Protein AF-A0AAU9X6D0-F1 (afdb_monomer_lite)

Secondary structure (DSSP, 8-state):
------------------S------------EEEEEEEEEEE-S-EEEEEEESSHHHHHHHHHT-TT--EEEEEPPSTTPPEEEEEESS-TTT-GGGEEEEEEEEEEEEEE-----TTS--SS---TT---TTEESTTS-EEPTTSBTTB-BSSHHHHHHTSS--S-EEEEE-TTSSS--EEEEEE-SGGGS-EE---------PPPPP-

Structure (mmCIF, N/CA/C/O backbone):
data_AF-A0AAU9X6D0-F1
#
_entry.id   AF-A0AAU9X6D0-F1
#
loop_
_atom_site.group_PDB
_atom_site.id
_atom_site.type_symbol
_atom_site.label_atom_id
_atom_site.label_alt_id
_atom_site.label_comp_id
_atom_site.label_asym_id
_atom_site.label_entity_id
_atom_site.label_seq_id
_atom_site.pdbx_PDB_ins_code
_atom_site.Cartn_x
_atom_site.Cartn_y
_atom_site.Cartn_z
_atom_site.occupancy
_atom_site.B_iso_or_equiv
_atom_site.auth_seq_id
_atom_site.auth_comp_id
_atom_site.auth_asym_id
_atom_site.auth_atom_id
_atom_site.pdbx_PDB_model_num
ATOM 1 N N . MET A 1 1 ? 14.450 83.871 -0.008 1.00 36.69 1 MET A N 1
ATOM 2 C CA . MET A 1 1 ? 13.326 83.319 -0.795 1.00 36.69 1 MET A CA 1
ATOM 3 C C . MET A 1 1 ? 13.155 81.874 -0.330 1.00 36.69 1 MET A C 1
ATOM 5 O O . MET A 1 1 ? 14.073 81.101 -0.545 1.00 36.69 1 MET A O 1
ATOM 9 N N . ALA A 1 2 ? 12.259 81.560 0.615 1.00 30.62 2 ALA A N 1
ATOM 10 C CA . ALA A 1 2 ? 10.864 81.147 0.358 1.00 30.62 2 ALA A CA 1
ATOM 11 C C . ALA A 1 2 ? 10.810 80.019 -0.703 1.00 30.62 2 ALA A C 1
ATOM 13 O O . ALA A 1 2 ? 11.351 80.216 -1.778 1.00 30.62 2 ALA A O 1
ATOM 14 N N . VAL A 1 3 ? 10.19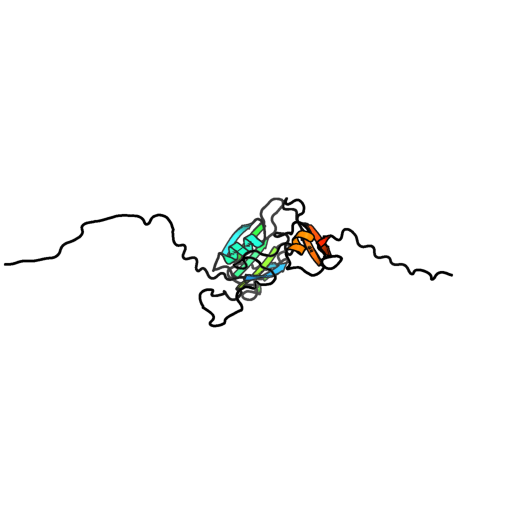5 78.844 -0.538 1.00 34.53 3 VAL A N 1
ATOM 15 C CA . VAL A 1 3 ? 9.079 78.404 0.312 1.00 34.53 3 VAL A CA 1
ATOM 16 C C . VAL A 1 3 ? 8.879 76.881 0.048 1.00 34.53 3 VAL A C 1
ATOM 18 O O . VAL A 1 3 ? 9.246 76.430 -1.029 1.00 34.53 3 VAL A O 1
ATOM 21 N N . LEU A 1 4 ? 8.385 76.134 1.059 1.00 32.84 4 LEU A N 1
ATOM 22 C CA . LEU A 1 4 ? 7.407 75.001 1.094 1.00 32.84 4 LEU A CA 1
ATOM 23 C C . LEU A 1 4 ? 7.204 74.129 -0.181 1.00 32.84 4 LEU A C 1
ATOM 25 O O . LEU A 1 4 ? 7.257 74.636 -1.283 1.00 32.84 4 LEU A O 1
ATOM 29 N N . TRP A 1 5 ? 6.789 72.859 -0.212 1.00 28.06 5 TRP A N 1
ATOM 30 C CA . TRP A 1 5 ? 6.420 71.761 0.690 1.00 28.06 5 TRP A CA 1
ATOM 3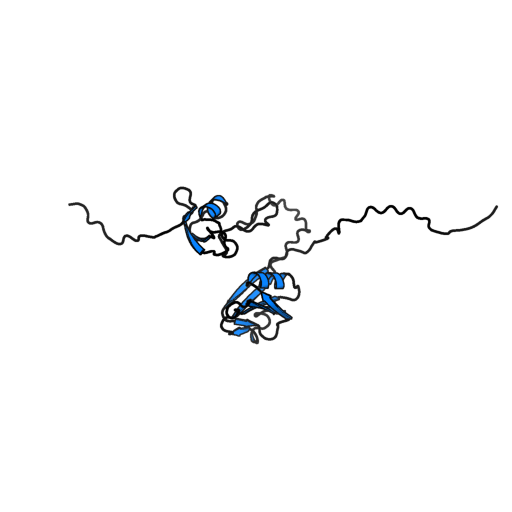1 C C . TRP A 1 5 ? 6.173 70.532 -0.225 1.00 28.06 5 TRP A C 1
ATOM 33 O O . TRP A 1 5 ? 6.009 70.661 -1.435 1.00 28.06 5 TRP A O 1
ATOM 43 N N . ARG A 1 6 ? 6.131 69.340 0.378 1.00 42.56 6 ARG A N 1
ATOM 44 C CA . ARG A 1 6 ? 5.712 68.041 -0.188 1.00 42.56 6 ARG A CA 1
ATOM 45 C C . ARG A 1 6 ? 4.473 68.093 -1.106 1.00 42.56 6 ARG A C 1
ATOM 47 O O . ARG A 1 6 ? 3.488 68.675 -0.683 1.00 42.56 6 ARG A O 1
ATOM 54 N N . THR A 1 7 ? 4.471 67.298 -2.188 1.00 32.19 7 THR A N 1
ATOM 55 C CA . THR A 1 7 ? 3.375 66.388 -2.640 1.00 32.19 7 THR A CA 1
ATOM 56 C C . THR A 1 7 ? 3.838 65.611 -3.888 1.00 32.19 7 THR A C 1
ATOM 58 O O . THR A 1 7 ? 4.247 66.218 -4.863 1.00 32.19 7 THR A O 1
ATOM 61 N N . GLN A 1 8 ? 4.003 64.287 -3.790 1.00 32.00 8 GLN A N 1
ATOM 62 C CA . GLN A 1 8 ? 3.147 63.246 -4.400 1.00 32.00 8 GLN A CA 1
ATOM 63 C C . GLN A 1 8 ? 3.525 62.803 -5.832 1.00 32.00 8 GLN A C 1
ATOM 65 O O . GLN A 1 8 ? 3.565 63.594 -6.759 1.00 32.00 8 GLN A O 1
ATOM 70 N N . PHE A 1 9 ? 3.742 61.486 -5.950 1.00 40.56 9 PHE A N 1
ATOM 71 C CA . PHE A 1 9 ? 3.324 60.588 -7.035 1.00 40.56 9 PHE A CA 1
ATOM 72 C C . PHE A 1 9 ? 3.397 61.084 -8.492 1.00 40.56 9 PHE A C 1
ATOM 74 O O . PHE A 1 9 ? 2.502 61.770 -8.967 1.00 40.56 9 PHE A O 1
ATOM 81 N N . ALA A 1 10 ? 4.357 60.546 -9.250 1.00 30.98 10 ALA A N 1
ATOM 82 C CA . ALA A 1 10 ? 4.209 60.340 -10.692 1.00 30.98 10 ALA A CA 1
ATOM 83 C C . ALA A 1 10 ? 4.992 59.090 -11.141 1.00 30.98 10 ALA A C 1
ATOM 85 O O . ALA A 1 10 ? 6.164 59.136 -11.492 1.00 30.98 10 ALA A O 1
ATOM 86 N N . THR A 1 11 ? 4.317 57.944 -11.029 1.00 44.84 11 THR A N 1
ATOM 87 C CA . THR A 1 11 ? 4.156 56.957 -12.111 1.00 44.84 11 THR A CA 1
ATOM 88 C C . THR A 1 11 ? 5.314 56.788 -13.106 1.00 44.84 11 THR A C 1
ATOM 90 O O . THR A 1 11 ? 5.345 57.455 -14.136 1.00 44.84 11 THR A O 1
ATOM 93 N N . VAL A 1 12 ? 6.144 55.762 -12.905 1.00 35.19 12 VAL A N 1
ATOM 94 C CA . VAL A 1 12 ? 6.594 54.926 -14.029 1.00 35.19 12 VAL A CA 1
ATOM 95 C C . VAL A 1 12 ? 6.319 53.476 -13.659 1.00 35.19 12 VAL A C 1
ATOM 97 O O . VAL A 1 12 ? 7.116 52.771 -13.049 1.00 35.19 12 VAL A O 1
ATOM 100 N N . THR A 1 13 ? 5.105 53.062 -13.994 1.00 44.91 13 THR A N 1
ATOM 101 C CA . THR A 1 13 ? 4.732 51.671 -14.194 1.00 44.91 13 THR A CA 1
ATOM 102 C C . THR A 1 13 ? 5.565 51.097 -15.336 1.00 44.91 13 THR A C 1
ATOM 104 O O . THR A 1 13 ? 5.424 51.546 -16.472 1.00 44.91 13 THR A O 1
ATOM 107 N N . LEU A 1 14 ? 6.346 50.051 -15.077 1.00 37.50 14 LEU A N 1
ATOM 108 C CA . LEU A 1 14 ? 6.560 49.029 -16.095 1.00 37.50 14 LEU A CA 1
ATOM 109 C C . LEU A 1 14 ? 6.453 47.649 -15.452 1.00 37.50 14 LEU A C 1
ATOM 111 O O . LEU A 1 14 ? 7.382 47.114 -14.855 1.00 37.50 14 LEU A O 1
ATOM 115 N N . ASN A 1 15 ? 5.236 47.124 -15.549 1.00 45.03 15 ASN A N 1
ATOM 116 C CA . ASN A 1 15 ? 4.884 45.747 -15.270 1.00 45.03 15 ASN A CA 1
ATOM 117 C C . ASN A 1 15 ? 5.709 44.800 -16.150 1.00 45.03 15 ASN A C 1
ATOM 119 O O . ASN A 1 15 ? 5.474 44.742 -17.352 1.00 45.03 15 ASN A O 1
ATOM 123 N N . ILE A 1 16 ? 6.577 43.994 -15.538 1.00 46.97 16 ILE A N 1
ATOM 124 C CA . ILE A 1 16 ? 6.868 42.626 -15.994 1.00 46.97 16 ILE A CA 1
ATOM 125 C C . ILE A 1 16 ? 6.916 41.743 -14.739 1.00 46.97 16 ILE A C 1
ATOM 127 O O . ILE A 1 16 ? 7.968 41.295 -14.299 1.00 46.97 16 ILE A O 1
ATOM 131 N N . LEU A 1 17 ? 5.762 41.567 -14.091 1.00 43.41 17 LEU A N 1
ATOM 132 C CA . LEU A 1 17 ? 5.610 40.654 -12.953 1.00 43.41 17 LEU A CA 1
ATOM 133 C C . LEU A 1 17 ? 4.282 39.889 -13.041 1.00 43.41 17 LEU A C 1
ATOM 135 O O . LEU A 1 17 ? 3.514 39.805 -12.090 1.00 43.41 17 LEU A O 1
ATOM 139 N N . LEU A 1 18 ? 3.994 39.343 -14.222 1.00 47.50 18 LEU A N 1
ATOM 140 C CA . LEU A 1 18 ? 2.895 38.406 -14.431 1.00 47.50 18 LEU A CA 1
ATOM 141 C C . LEU A 1 18 ? 3.487 37.112 -14.979 1.00 47.50 18 LEU A C 1
ATOM 143 O O . LEU A 1 18 ? 3.912 37.081 -16.130 1.00 47.50 18 LEU A O 1
ATOM 147 N N . GLY A 1 19 ? 3.524 36.051 -14.166 1.00 42.91 19 GLY A N 1
ATOM 148 C CA . GLY A 1 19 ? 3.706 34.719 -14.744 1.00 42.91 19 GLY A CA 1
ATOM 149 C C . GLY A 1 19 ? 4.176 33.570 -13.866 1.00 42.91 19 GLY A C 1
ATOM 150 O O . GLY A 1 19 ? 4.085 32.443 -14.331 1.00 42.91 19 GLY A O 1
ATOM 151 N N . ILE A 1 20 ? 4.647 33.777 -12.634 1.00 45.62 20 ILE A N 1
ATOM 152 C CA . ILE A 1 20 ? 4.900 32.642 -11.735 1.00 45.62 20 ILE A CA 1
ATOM 153 C C . ILE A 1 20 ? 4.367 33.013 -10.354 1.00 45.62 20 ILE A C 1
ATOM 155 O O . ILE A 1 20 ? 5.019 33.789 -9.653 1.00 45.62 20 ILE A O 1
ATOM 159 N N . PRO A 1 21 ? 3.199 32.496 -9.921 1.00 36.69 21 PRO A N 1
ATOM 160 C CA . PRO A 1 21 ? 2.977 32.385 -8.494 1.00 36.69 21 PRO A CA 1
ATOM 161 C C . PRO A 1 21 ? 4.117 31.507 -7.982 1.00 36.69 21 PRO A C 1
ATOM 163 O O . PRO A 1 21 ? 4.180 30.318 -8.289 1.00 36.69 21 PRO A O 1
ATOM 166 N N . PHE A 1 22 ? 5.069 32.114 -7.273 1.00 37.75 22 PHE A N 1
ATOM 167 C CA . PHE A 1 22 ? 6.018 31.375 -6.460 1.00 37.75 22 PHE A CA 1
ATOM 168 C C . PHE A 1 22 ? 5.157 30.603 -5.463 1.00 37.75 22 PHE A C 1
ATOM 170 O O . PHE A 1 22 ? 4.675 31.146 -4.470 1.00 37.75 22 PHE A O 1
ATOM 177 N N . VAL A 1 23 ? 4.856 29.352 -5.801 1.00 37.19 23 VAL A N 1
ATOM 178 C CA . VAL A 1 23 ? 4.188 28.431 -4.903 1.00 37.19 23 VAL A CA 1
ATOM 179 C C . VAL A 1 23 ? 5.189 28.215 -3.776 1.00 37.19 23 VAL A C 1
ATOM 181 O O . VAL A 1 23 ? 6.115 27.419 -3.899 1.00 37.19 23 VAL A O 1
ATOM 184 N N . LEU A 1 24 ? 5.033 28.952 -2.676 1.00 39.69 24 LEU A N 1
ATOM 185 C CA . LEU A 1 24 ? 5.638 28.597 -1.398 1.00 39.69 24 LEU A CA 1
ATOM 186 C C . LEU A 1 24 ? 4.926 27.335 -0.891 1.00 39.69 24 LEU A C 1
ATOM 188 O O . LEU A 1 24 ? 4.156 27.369 0.064 1.00 39.69 24 LEU A O 1
ATOM 192 N N . ALA A 1 25 ? 5.147 26.208 -1.564 1.00 38.53 25 ALA A N 1
ATOM 193 C CA . ALA A 1 25 ? 4.801 24.892 -1.055 1.00 38.53 25 ALA A CA 1
ATOM 194 C C . ALA A 1 25 ? 5.966 24.398 -0.198 1.00 38.53 25 ALA A C 1
ATOM 196 O O . ALA A 1 25 ? 6.657 23.454 -0.554 1.00 38.53 25 ALA A O 1
ATOM 197 N N . ASN A 1 26 ? 6.156 25.031 0.957 1.00 45.59 26 ASN A N 1
ATOM 198 C CA . ASN A 1 26 ? 6.679 24.316 2.115 1.00 45.59 26 ASN A CA 1
ATOM 199 C C . ASN A 1 26 ? 5.462 23.807 2.887 1.00 45.59 26 ASN A C 1
ATOM 201 O O . ASN A 1 26 ? 5.044 24.378 3.890 1.00 45.59 26 ASN A O 1
ATOM 205 N N . LYS A 1 27 ? 4.820 22.770 2.345 1.00 44.22 27 LYS A N 1
ATOM 206 C CA . LYS A 1 27 ? 3.991 21.897 3.169 1.00 44.22 27 LYS A CA 1
ATOM 207 C C . LYS A 1 27 ? 4.895 20.743 3.542 1.00 44.22 27 LYS A C 1
ATOM 209 O O . LYS A 1 27 ? 5.321 20.009 2.654 1.00 44.22 27 LYS A O 1
ATOM 214 N N . ASP A 1 28 ? 5.218 20.642 4.823 1.00 47.03 28 ASP A N 1
ATOM 215 C CA . ASP A 1 28 ? 5.918 19.495 5.381 1.00 47.03 28 ASP A CA 1
ATOM 216 C C . ASP A 1 28 ? 5.276 18.219 4.823 1.00 47.03 28 ASP A C 1
ATOM 218 O O . ASP A 1 28 ? 4.082 17.973 5.020 1.00 47.03 28 ASP A O 1
ATOM 222 N N . PHE A 1 29 ? 6.030 17.439 4.048 1.00 42.59 29 PHE A N 1
ATOM 223 C CA . PHE A 1 29 ? 5.534 16.166 3.542 1.00 42.59 29 PHE A CA 1
ATOM 224 C C . PHE A 1 29 ? 5.536 15.182 4.712 1.00 42.59 29 PHE A C 1
ATOM 226 O O . PHE A 1 29 ? 6.530 14.516 5.004 1.00 42.59 29 PHE A O 1
ATOM 233 N N . CYS A 1 30 ? 4.432 15.151 5.451 1.00 54.22 30 CYS A N 1
ATOM 234 C CA . CYS A 1 30 ? 4.238 14.210 6.540 1.00 54.22 30 CYS A CA 1
ATOM 235 C C . CYS A 1 30 ? 3.711 12.894 5.952 1.00 54.22 30 CYS A C 1
ATOM 237 O O . CYS A 1 30 ? 2.569 12.814 5.498 1.00 54.22 30 CYS A O 1
ATOM 239 N N . GLY A 1 31 ? 4.543 11.851 5.952 1.00 55.78 31 GLY A N 1
ATOM 240 C CA . GLY A 1 31 ? 4.079 10.492 5.677 1.00 55.78 31 GLY A CA 1
ATOM 241 C C . GLY A 1 31 ? 3.119 10.023 6.775 1.00 55.78 31 GLY A C 1
ATOM 242 O O . GLY A 1 31 ? 3.265 10.401 7.937 1.00 55.78 31 GLY A O 1
ATOM 243 N N . SER A 1 32 ? 2.130 9.202 6.426 1.00 61.00 32 SER A N 1
ATOM 244 C CA . SER A 1 32 ? 1.252 8.549 7.404 1.00 61.00 32 SER A CA 1
ATOM 245 C C . SER A 1 32 ? 1.380 7.037 7.283 1.00 61.00 32 SER A C 1
ATOM 247 O O . SER A 1 32 ? 1.294 6.498 6.183 1.00 61.00 32 SER A O 1
ATOM 249 N N . VAL A 1 33 ? 1.583 6.350 8.407 1.00 67.44 33 VAL A N 1
ATOM 250 C CA . VAL A 1 33 ? 1.508 4.886 8.471 1.00 67.44 33 VAL A CA 1
ATOM 251 C C . VAL A 1 33 ? 0.083 4.520 8.853 1.00 67.44 33 VAL A C 1
ATOM 253 O O . VAL A 1 33 ? -0.412 4.959 9.893 1.00 67.44 33 VAL A O 1
ATOM 256 N N . PHE A 1 34 ? -0.582 3.732 8.011 1.00 68.69 34 PHE A N 1
ATOM 257 C CA . PHE A 1 34 ? -1.955 3.307 8.249 1.00 68.69 34 PHE A CA 1
ATOM 258 C C . PHE A 1 34 ? -2.002 1.904 8.852 1.00 68.69 34 PHE A C 1
ATOM 260 O O . PHE A 1 34 ? -1.685 0.925 8.183 1.00 68.69 34 PHE A O 1
ATOM 267 N N . GLU A 1 35 ? -2.422 1.792 10.112 1.00 77.12 35 GLU A N 1
ATOM 268 C CA . GLU A 1 35 ? -2.709 0.489 10.721 1.00 77.12 35 GLU A CA 1
ATOM 269 C C . GLU A 1 35 ? -4.156 0.090 10.416 1.00 77.12 35 GLU A C 1
ATOM 271 O O . GLU A 1 35 ? -5.088 0.822 10.757 1.00 77.12 35 GLU A O 1
ATOM 276 N N . THR A 1 36 ? -4.341 -1.065 9.781 1.00 88.50 36 THR A N 1
ATOM 277 C CA . THR A 1 36 ? -5.631 -1.530 9.252 1.00 88.50 36 THR A CA 1
ATOM 278 C C . THR A 1 36 ? -6.292 -2.571 10.159 1.00 88.50 36 THR A C 1
ATOM 280 O O . THR A 1 36 ? -5.610 -3.384 10.778 1.00 88.50 36 THR A O 1
ATOM 283 N N . GLN A 1 37 ? -7.627 -2.526 10.247 1.00 90.38 37 GLN A N 1
ATOM 284 C CA . GLN A 1 37 ? -8.472 -3.552 10.864 1.00 90.38 37 GLN A CA 1
ATOM 285 C C . GLN A 1 37 ? -9.698 -3.821 9.985 1.00 90.38 37 GLN A C 1
ATOM 287 O O . GLN A 1 37 ? -10.538 -2.939 9.788 1.00 90.38 37 GLN A O 1
ATOM 292 N N . VAL A 1 38 ? -9.813 -5.056 9.501 1.00 92.38 38 VAL A N 1
ATOM 293 C CA . VAL A 1 38 ? -10.930 -5.526 8.666 1.00 92.38 38 VAL A CA 1
ATOM 294 C C . VAL A 1 38 ? -12.185 -5.756 9.514 1.00 92.38 38 VAL A C 1
ATOM 296 O O . VAL A 1 38 ? -12.101 -6.044 10.710 1.00 92.38 38 VAL A O 1
ATOM 299 N N . ASP A 1 39 ? -13.354 -5.628 8.891 1.00 95.06 39 ASP A N 1
ATOM 300 C CA . ASP A 1 39 ? -14.688 -5.782 9.480 1.00 95.06 39 ASP A CA 1
ATOM 301 C C . ASP A 1 39 ? -14.969 -4.849 10.665 1.00 95.06 39 ASP A C 1
ATOM 303 O O . ASP A 1 39 ? -15.730 -5.187 11.579 1.00 95.06 39 ASP A O 1
ATOM 307 N N . HIS A 1 40 ? -14.368 -3.660 10.663 1.00 96.44 40 HIS A N 1
ATOM 308 C CA . HIS A 1 40 ? -14.544 -2.656 11.705 1.00 96.44 40 HIS A CA 1
ATOM 309 C C . HIS A 1 40 ? -14.667 -1.245 11.133 1.00 96.44 40 HIS A C 1
ATOM 311 O O . HIS A 1 40 ? -14.169 -0.933 10.054 1.00 96.44 40 HIS A O 1
ATOM 317 N N . ALA A 1 41 ? -15.326 -0.379 11.898 1.00 97.31 41 ALA A N 1
ATOM 318 C CA . ALA A 1 41 ? -15.437 1.042 11.614 1.00 97.31 41 ALA A CA 1
ATOM 319 C C . ALA A 1 41 ? -15.517 1.848 12.916 1.00 97.31 41 ALA A C 1
ATOM 321 O O . ALA A 1 41 ? -16.014 1.371 13.943 1.00 97.31 41 ALA A O 1
ATOM 322 N N . LEU A 1 42 ? -15.045 3.090 12.867 1.00 97.19 42 LEU A N 1
ATOM 323 C CA . LEU A 1 42 ? -15.230 4.064 13.934 1.00 97.19 42 LEU A CA 1
ATOM 324 C C . LEU A 1 42 ? -16.527 4.845 13.694 1.00 97.19 42 LEU A C 1
ATOM 326 O O . LEU A 1 42 ? -16.697 5.438 12.633 1.00 97.19 42 LEU A O 1
ATOM 330 N N . VAL A 1 43 ? -17.447 4.834 14.662 1.00 96.50 43 VAL A N 1
ATOM 331 C CA . VAL A 1 43 ? -18.809 5.370 14.485 1.00 96.50 43 VAL A CA 1
ATOM 332 C C . VAL A 1 43 ? -19.019 6.656 15.286 1.00 96.50 43 VAL A C 1
ATOM 334 O O . VAL A 1 43 ? -18.748 6.702 16.487 1.00 96.50 43 VAL A O 1
ATOM 337 N N . GLY A 1 44 ? -19.576 7.682 14.636 1.00 95.81 44 GLY A N 1
ATOM 338 C CA . GLY A 1 44 ? -19.964 8.950 15.272 1.00 95.81 44 GLY A CA 1
ATOM 339 C C . GLY A 1 44 ? -18.891 10.042 15.258 1.00 95.81 44 GLY A C 1
ATOM 340 O O . GLY A 1 44 ? -19.084 11.082 15.879 1.00 95.81 44 GLY A O 1
ATOM 341 N N . TYR A 1 45 ? -17.781 9.819 14.550 1.00 97.00 45 TYR A N 1
ATOM 342 C CA . TYR A 1 45 ? -16.665 10.769 14.440 1.00 97.00 45 TYR A CA 1
ATOM 343 C C . TYR A 1 45 ? -16.314 11.140 12.996 1.00 97.00 45 TYR A C 1
ATOM 345 O O . TYR A 1 45 ? -15.252 11.715 12.745 1.00 97.00 45 TYR A O 1
ATOM 353 N N . VAL A 1 46 ? -17.214 10.825 12.062 1.00 97.75 46 VAL A N 1
ATOM 354 C CA . VAL A 1 46 ? -17.071 11.134 10.641 1.00 97.75 46 VAL A CA 1
ATOM 355 C C . VAL A 1 46 ? -17.191 12.641 10.442 1.00 97.75 46 VAL A C 1
ATOM 357 O O . VAL A 1 46 ? -18.186 13.250 10.828 1.00 97.75 46 VAL A O 1
ATOM 360 N N . ILE A 1 47 ? -16.171 13.238 9.835 1.00 97.62 47 ILE A N 1
ATOM 361 C CA . ILE A 1 47 ? -16.140 14.656 9.461 1.00 97.62 47 ILE A CA 1
ATOM 362 C C . ILE A 1 47 ? -16.417 14.874 7.977 1.00 97.62 47 ILE A C 1
ATOM 364 O O . ILE A 1 47 ? -16.850 15.955 7.589 1.00 97.62 47 ILE A O 1
ATOM 368 N N . GLN A 1 48 ? -16.158 13.870 7.139 1.00 96.69 48 GLN A N 1
ATOM 369 C CA . GLN A 1 48 ? -16.398 13.950 5.706 1.00 96.69 48 GLN A CA 1
ATOM 370 C C . GLN A 1 48 ? -16.605 12.556 5.123 1.00 96.69 48 GLN A C 1
ATOM 372 O O . GLN A 1 48 ? -15.917 11.619 5.519 1.00 96.69 48 GLN A O 1
ATOM 377 N N . THR A 1 49 ? -17.504 12.447 4.147 1.00 97.06 49 THR A N 1
ATOM 378 C CA . THR A 1 49 ? -17.710 11.230 3.357 1.00 97.06 49 THR A CA 1
ATOM 379 C C . THR A 1 49 ? -17.445 11.529 1.885 1.00 97.06 49 THR A C 1
ATOM 381 O O . THR A 1 49 ? -17.897 12.545 1.354 1.00 97.06 49 THR A O 1
ATOM 384 N N . ASN A 1 50 ? -16.700 10.659 1.212 1.00 94.50 50 ASN A N 1
ATOM 385 C CA . ASN A 1 50 ? -16.331 10.788 -0.191 1.00 94.50 50 ASN A CA 1
ATOM 386 C C . ASN A 1 50 ? -16.534 9.458 -0.920 1.00 94.50 50 ASN A C 1
ATOM 388 O O . ASN A 1 50 ? -16.277 8.397 -0.364 1.00 94.50 50 ASN A O 1
ATOM 392 N N . ALA A 1 51 ? -16.922 9.516 -2.191 1.00 94.94 51 ALA A N 1
ATOM 393 C CA . ALA A 1 51 ? -16.854 8.361 -3.078 1.00 94.94 51 ALA A CA 1
ATOM 394 C C . ALA A 1 51 ? -15.445 8.273 -3.679 1.00 94.94 51 ALA A C 1
ATOM 396 O O . ALA A 1 51 ? -14.976 9.243 -4.280 1.00 94.94 51 ALA A O 1
ATOM 397 N N . VAL A 1 52 ? -14.781 7.132 -3.516 1.00 92.31 52 VAL A N 1
ATOM 398 C CA . VAL A 1 52 ? -13.400 6.892 -3.954 1.00 92.31 52 VAL A CA 1
ATOM 399 C C . VAL A 1 52 ? -13.305 5.644 -4.815 1.00 92.31 52 VAL A C 1
ATOM 401 O O . VAL A 1 52 ? -14.090 4.705 -4.675 1.00 92.31 52 VAL A O 1
ATOM 404 N N . VAL A 1 53 ? -12.341 5.630 -5.727 1.00 87.94 53 VAL A N 1
ATOM 405 C CA . VAL A 1 53 ? -12.100 4.455 -6.575 1.00 87.94 53 VAL A CA 1
ATOM 406 C C . VAL A 1 53 ? -11.465 3.330 -5.751 1.00 87.94 53 VAL A C 1
ATOM 408 O O . VAL A 1 53 ? -11.862 2.168 -5.862 1.00 87.94 53 VAL A O 1
ATOM 411 N N . ASP A 1 54 ? -10.549 3.674 -4.847 1.00 84.12 54 ASP A N 1
ATOM 412 C CA . ASP A 1 54 ? -9.832 2.730 -3.995 1.00 84.12 54 ASP A CA 1
ATOM 413 C C . ASP A 1 54 ? -9.497 3.312 -2.607 1.00 84.12 54 ASP A C 1
ATOM 415 O O . ASP A 1 54 ? -9.771 4.471 -2.285 1.00 84.12 54 ASP A O 1
ATOM 419 N N . GLU A 1 55 ? -8.929 2.463 -1.753 1.00 86.88 55 GLU A N 1
ATOM 420 C CA . GLU A 1 55 ? -8.534 2.795 -0.381 1.00 86.88 55 GLU A CA 1
ATOM 421 C C . GLU A 1 55 ? -7.411 3.841 -0.323 1.00 86.88 55 GLU A C 1
ATOM 423 O O . GLU A 1 55 ? -7.363 4.642 0.613 1.00 86.88 55 GLU A O 1
ATOM 428 N N . PHE A 1 56 ? -6.526 3.866 -1.324 1.00 85.56 56 PHE A N 1
ATOM 429 C CA . PHE A 1 56 ? -5.389 4.779 -1.371 1.00 85.56 56 PHE A CA 1
ATOM 430 C C . PHE A 1 56 ? -5.848 6.216 -1.632 1.00 85.56 56 PHE A C 1
ATOM 432 O O . PHE A 1 56 ? -5.384 7.145 -0.972 1.00 85.56 56 PHE A O 1
ATOM 439 N N . GLU A 1 57 ? -6.840 6.414 -2.504 1.00 88.44 57 GLU A N 1
ATOM 440 C CA . GLU A 1 57 ? -7.465 7.727 -2.690 1.00 88.44 57 GLU A CA 1
ATOM 441 C C . GLU A 1 57 ? -8.078 8.248 -1.373 1.00 88.44 57 GLU A C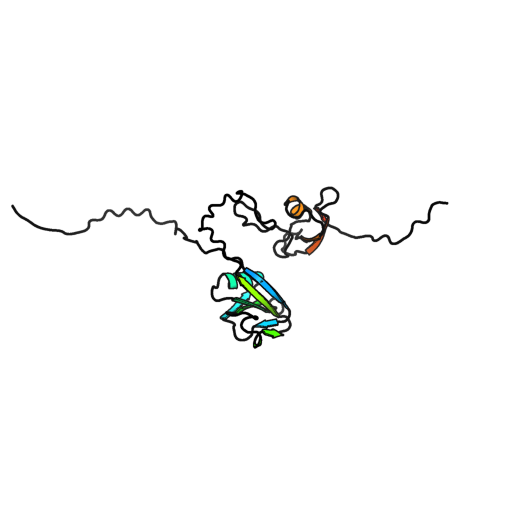 1
ATOM 443 O O . GLU A 1 57 ? -7.953 9.432 -1.051 1.00 88.44 57 GLU A O 1
ATOM 448 N N . CYS A 1 58 ? -8.689 7.370 -0.568 1.00 91.69 58 CYS A N 1
ATOM 449 C CA . CYS A 1 58 ? -9.220 7.736 0.749 1.00 91.69 58 CYS A CA 1
ATOM 450 C C . CYS A 1 58 ? -8.113 8.178 1.721 1.00 91.69 58 CYS A C 1
ATOM 452 O O . CYS A 1 58 ? -8.237 9.208 2.391 1.00 91.69 58 CYS A O 1
ATOM 454 N N . GLN A 1 59 ? -7.000 7.440 1.757 1.00 89.56 59 GLN A N 1
ATOM 455 C CA . GLN A 1 59 ? -5.826 7.779 2.566 1.00 89.56 59 GLN A CA 1
ATOM 456 C C . GLN A 1 59 ? -5.244 9.142 2.172 1.00 89.56 59 GLN A C 1
ATOM 458 O O . GLN A 1 59 ? -4.992 9.972 3.046 1.00 89.56 59 GLN A O 1
ATOM 463 N N . LEU A 1 60 ? -5.114 9.421 0.871 1.00 84.88 60 LEU A N 1
ATOM 464 C CA . LEU A 1 60 ? -4.637 10.715 0.375 1.00 84.88 60 LEU A CA 1
ATOM 465 C C . LEU A 1 60 ? -5.570 11.868 0.759 1.00 84.88 60 LEU A C 1
ATOM 467 O O . LEU A 1 60 ? -5.092 12.933 1.155 1.00 84.88 60 LEU A O 1
ATOM 471 N N . LYS A 1 61 ? -6.894 11.671 0.699 1.00 89.44 61 LYS A N 1
ATOM 472 C CA . LYS A 1 61 ? -7.856 12.685 1.169 1.00 89.44 61 LYS A CA 1
ATOM 473 C C . LYS A 1 61 ? -7.702 12.960 2.665 1.00 89.44 61 LYS A C 1
ATOM 475 O O . LYS A 1 61 ? -7.758 14.120 3.065 1.00 89.44 61 LYS A O 1
ATOM 480 N N . CYS A 1 62 ? -7.461 11.928 3.475 1.00 90.50 62 CYS A N 1
ATOM 481 C CA . CYS A 1 62 ? -7.165 12.099 4.896 1.00 90.50 62 CYS A CA 1
ATOM 482 C C . CYS A 1 62 ? -5.863 12.881 5.111 1.00 90.50 62 CYS A C 1
ATOM 484 O O . CYS A 1 62 ? -5.857 13.851 5.857 1.00 90.50 62 CYS A O 1
ATOM 486 N N . MET A 1 63 ? -4.787 12.533 4.398 1.00 85.12 63 MET A N 1
ATOM 487 C CA . MET A 1 63 ? -3.503 13.246 4.473 1.00 85.12 63 MET A CA 1
ATOM 488 C C . MET A 1 63 ? -3.612 14.713 4.031 1.00 85.12 63 MET A C 1
ATOM 490 O O . MET A 1 63 ? -2.917 15.575 4.559 1.00 85.12 63 MET A O 1
ATOM 494 N N . GLY A 1 64 ? -4.500 15.011 3.079 1.00 82.88 64 GLY A N 1
ATOM 495 C CA . GLY A 1 64 ? -4.814 16.374 2.652 1.00 82.88 64 GLY A CA 1
ATOM 496 C C . GLY A 1 64 ? -5.712 17.154 3.620 1.00 82.88 64 GLY A C 1
ATOM 497 O O . GLY A 1 64 ? -5.904 18.356 3.427 1.00 82.88 64 GLY A O 1
ATOM 498 N N . ASN A 1 65 ? -6.262 16.503 4.650 1.00 87.12 65 ASN A N 1
ATOM 499 C CA . ASN A 1 65 ? -7.161 17.099 5.630 1.00 87.12 65 ASN A CA 1
ATOM 500 C C . ASN A 1 65 ? -6.542 17.041 7.034 1.00 87.12 65 ASN A C 1
ATOM 502 O O . ASN A 1 65 ? -6.606 16.024 7.716 1.00 87.12 65 ASN A O 1
ATOM 506 N N . ASN A 1 66 ? -6.034 18.176 7.517 1.00 85.38 66 ASN A N 1
ATOM 507 C CA . ASN A 1 66 ? -5.387 18.284 8.834 1.00 85.38 66 ASN A CA 1
ATOM 508 C C . ASN A 1 66 ? -6.281 17.889 10.027 1.00 85.38 66 ASN A C 1
ATOM 510 O O . ASN A 1 66 ? -5.773 17.673 11.125 1.00 85.38 66 ASN A O 1
ATOM 514 N N . SER A 1 67 ? -7.604 17.837 9.848 1.00 90.12 67 SER A N 1
ATOM 515 C CA . SER A 1 67 ? -8.528 17.388 10.896 1.00 90.12 67 SER A CA 1
ATOM 516 C C . SER A 1 67 ? -8.711 15.871 10.909 1.00 90.12 67 SER A C 1
ATOM 518 O O . SER A 1 67 ? -9.253 15.346 11.879 1.00 90.12 67 SER A O 1
ATOM 520 N N . CYS A 1 68 ? -8.292 15.168 9.856 1.00 92.56 68 CYS A N 1
ATOM 521 C CA . CYS A 1 68 ? -8.424 13.725 9.738 1.00 92.56 68 CYS A CA 1
ATOM 522 C C . CYS A 1 68 ? -7.343 12.997 10.552 1.00 92.56 68 CYS A C 1
ATOM 524 O O . CYS A 1 68 ? -6.167 13.346 10.511 1.00 92.56 68 CYS A O 1
ATOM 526 N N . LYS A 1 69 ? -7.761 11.977 11.308 1.00 91.94 69 LYS A N 1
ATOM 527 C CA . LYS A 1 69 ? -6.903 11.121 12.149 1.00 91.94 69 LYS A CA 1
ATOM 528 C C . LYS A 1 69 ? -7.108 9.623 11.915 1.00 91.94 69 LYS A C 1
ATOM 530 O O . LYS A 1 69 ? -6.313 8.804 12.376 1.00 91.94 69 LYS A O 1
ATOM 535 N N . SER A 1 70 ? -8.198 9.235 11.267 1.00 94.38 70 SER A N 1
ATOM 536 C CA . SER A 1 70 ? -8.441 7.864 10.822 1.00 94.38 70 SER A CA 1
ATOM 537 C C . SER A 1 70 ? -9.484 7.861 9.710 1.00 94.38 70 SER A C 1
ATOM 539 O O . SER A 1 70 ? -10.154 8.869 9.487 1.00 94.38 70 SER A O 1
ATOM 541 N N . ILE A 1 71 ? -9.631 6.741 9.010 1.00 96.31 71 ILE A N 1
ATOM 542 C CA . ILE A 1 71 ? -10.627 6.579 7.948 1.00 96.31 71 ILE A CA 1
ATOM 543 C C . ILE A 1 71 ? -11.388 5.261 8.096 1.00 96.31 71 ILE A C 1
ATOM 545 O O . ILE A 1 71 ? -10.832 4.273 8.579 1.00 96.31 71 ILE A O 1
ATOM 549 N N . ASN A 1 72 ? -12.640 5.239 7.644 1.00 97.56 72 ASN A N 1
ATOM 550 C CA . ASN A 1 72 ? -13.358 4.005 7.335 1.00 97.56 72 ASN A CA 1
ATOM 551 C C . ASN A 1 72 ? -13.490 3.898 5.815 1.00 97.56 72 ASN A C 1
ATOM 553 O O . ASN A 1 72 ? -13.877 4.866 5.163 1.00 97.56 72 ASN A O 1
ATOM 557 N N . VAL A 1 73 ? -13.212 2.727 5.254 1.00 96.69 73 VAL A N 1
ATOM 558 C CA . VAL A 1 73 ? -13.513 2.424 3.853 1.00 96.69 73 VAL A CA 1
ATOM 559 C C . VAL A 1 73 ? -14.583 1.345 3.810 1.00 96.69 73 VAL A C 1
ATOM 561 O O . VAL A 1 73 ? -14.472 0.306 4.462 1.00 96.69 73 VAL A O 1
ATOM 564 N N . HIS A 1 74 ? -15.638 1.611 3.054 1.00 95.38 74 HIS A N 1
ATOM 565 C CA . HIS A 1 74 ? -16.762 0.718 2.836 1.00 95.38 74 HIS A CA 1
ATOM 566 C C . HIS A 1 74 ? -16.755 0.227 1.385 1.00 95.38 74 HIS A C 1
ATOM 568 O O . HIS A 1 74 ? -16.430 1.001 0.476 1.00 95.38 74 HIS A O 1
ATOM 574 N N . PRO A 1 75 ? -17.108 -1.045 1.149 1.00 91.38 75 PRO A N 1
ATOM 575 C CA . PRO A 1 75 ? -17.174 -1.594 -0.193 1.00 91.38 75 PRO A CA 1
ATOM 576 C C . PRO A 1 75 ? -18.284 -0.872 -0.963 1.00 91.38 75 PRO A C 1
ATOM 578 O O . PRO A 1 75 ? -19.311 -0.520 -0.383 1.00 91.38 75 PRO A O 1
ATOM 581 N N . GLY A 1 76 ? -18.056 -0.617 -2.251 1.00 83.56 76 GLY A N 1
ATOM 582 C CA . GLY A 1 76 ? -19.127 -0.197 -3.155 1.00 83.56 76 GLY A CA 1
ATOM 583 C C . GLY A 1 76 ? -20.003 -1.395 -3.521 1.00 83.56 76 GLY A C 1
ATOM 584 O O . GLY A 1 76 ? -19.531 -2.536 -3.499 1.00 83.56 76 GLY A O 1
ATOM 585 N N . GLU A 1 77 ? -21.269 -1.156 -3.851 1.00 79.62 77 GLU A N 1
ATOM 586 C CA . GLU A 1 77 ? -22.155 -2.196 -4.375 1.00 79.62 77 GLU A CA 1
ATOM 587 C C . GLU A 1 77 ? -22.044 -2.260 -5.910 1.00 79.62 77 GLU A C 1
ATOM 589 O O . GLU A 1 77 ? -22.245 -1.274 -6.617 1.00 79.62 77 GLU A O 1
ATOM 594 N N . GLY A 1 78 ? -21.692 -3.425 -6.463 1.00 75.81 78 GLY A N 1
ATOM 595 C CA . GLY A 1 78 ? -21.577 -3.612 -7.916 1.00 75.81 78 GLY A CA 1
ATOM 596 C C . GLY A 1 78 ? -20.495 -2.735 -8.567 1.00 75.81 78 GLY A C 1
ATOM 597 O O . GLY A 1 78 ? -19.316 -2.876 -8.256 1.00 75.81 78 GLY A O 1
ATOM 598 N N . ASN A 1 79 ? -20.898 -1.849 -9.490 1.00 69.19 79 ASN A N 1
ATOM 599 C CA . ASN A 1 79 ? -20.008 -0.898 -10.180 1.00 69.19 79 ASN A CA 1
ATOM 600 C C . ASN A 1 79 ? -19.824 0.426 -9.412 1.00 69.19 79 ASN A C 1
ATOM 602 O O . ASN A 1 79 ? -19.225 1.370 -9.936 1.00 69.19 79 ASN A O 1
ATOM 606 N N . GLU A 1 80 ? -20.379 0.544 -8.205 1.00 81.38 80 GLU A N 1
ATOM 607 C CA . GLU A 1 80 ? -20.295 1.776 -7.431 1.00 81.38 80 GLU A CA 1
ATOM 608 C C . GLU A 1 80 ? -18.912 1.984 -6.812 1.00 81.38 80 GLU A C 1
ATOM 610 O O . GLU A 1 80 ? -18.194 1.057 -6.429 1.00 81.38 80 GLU A O 1
ATOM 615 N N . LYS A 1 81 ? -18.540 3.261 -6.698 1.00 87.75 81 LYS A N 1
ATOM 616 C CA . LYS A 1 81 ? -17.327 3.684 -6.000 1.00 87.75 81 LYS A CA 1
ATOM 617 C C . LYS A 1 81 ? -17.419 3.310 -4.519 1.00 87.75 81 LYS A C 1
ATOM 619 O O . LYS A 1 81 ? -18.491 3.354 -3.921 1.00 87.75 81 LYS A O 1
ATOM 624 N N . ARG A 1 82 ? -16.276 2.998 -3.909 1.00 92.94 82 ARG A N 1
ATOM 625 C CA . ARG A 1 82 ? -16.182 2.748 -2.466 1.00 92.94 82 ARG A CA 1
ATOM 626 C C . ARG A 1 82 ? -16.548 4.014 -1.699 1.00 92.94 82 ARG A C 1
ATOM 628 O O . ARG A 1 82 ? -16.205 5.120 -2.119 1.00 92.94 82 ARG A O 1
ATOM 635 N N . SER A 1 83 ? -17.203 3.860 -0.554 1.00 95.81 83 SER A N 1
ATOM 636 C CA . SER A 1 83 ? -17.469 4.988 0.342 1.00 95.81 83 SER A CA 1
ATOM 637 C C . SER A 1 83 ? -16.322 5.134 1.343 1.00 95.81 83 SER A C 1
ATOM 639 O O . SER A 1 83 ? -15.927 4.174 1.997 1.00 95.81 83 SER A O 1
ATOM 641 N N . CYS A 1 84 ? -15.759 6.333 1.429 1.00 96.81 84 CYS A N 1
ATOM 642 C CA . CYS A 1 84 ? -14.641 6.712 2.284 1.00 96.81 84 CYS A CA 1
ATOM 643 C C . CYS A 1 84 ? -15.126 7.718 3.326 1.00 96.81 84 CYS A C 1
ATOM 645 O O . CYS A 1 84 ? -15.594 8.795 2.965 1.00 96.81 84 CYS A O 1
ATOM 647 N N . GLU A 1 85 ? -14.987 7.398 4.606 1.00 97.81 85 GLU A N 1
ATOM 648 C CA . GLU A 1 85 ? -15.318 8.287 5.718 1.00 97.81 85 GLU A CA 1
ATOM 649 C C . GLU A 1 85 ? -14.035 8.752 6.411 1.00 97.81 85 GLU A C 1
ATOM 651 O O . GLU A 1 85 ? -13.288 7.938 6.952 1.00 97.81 85 GLU A O 1
ATOM 656 N N . LEU A 1 86 ? -13.789 10.060 6.436 1.00 96.94 86 LEU A N 1
ATOM 657 C CA . LEU A 1 86 ? -12.714 10.675 7.212 1.00 96.94 86 LEU A CA 1
ATOM 658 C C . LEU A 1 86 ? -13.188 10.901 8.646 1.00 96.94 86 LEU A C 1
ATOM 660 O O . LEU A 1 86 ? -14.259 11.467 8.853 1.00 96.94 86 LEU A O 1
ATOM 664 N N . ASN A 1 87 ? -12.383 10.523 9.636 1.00 96.62 87 ASN A N 1
ATOM 665 C CA . ASN A 1 87 ? -12.690 10.677 11.056 1.00 96.62 87 ASN A CA 1
ATOM 666 C C . ASN A 1 87 ? -11.693 11.613 11.743 1.00 96.62 87 ASN A C 1
ATOM 668 O O . ASN A 1 87 ? -10.494 11.547 11.479 1.00 96.62 87 ASN A O 1
ATOM 672 N N . ASN A 1 88 ? -12.155 12.433 12.690 1.00 95.38 88 ASN A N 1
ATOM 673 C CA . ASN A 1 88 ? -11.288 13.357 13.446 1.00 95.38 88 ASN A CA 1
ATOM 674 C C . ASN A 1 88 ? -10.653 12.770 14.718 1.00 95.38 88 ASN A C 1
ATOM 676 O O . ASN A 1 88 ? -9.987 13.472 15.486 1.00 95.38 88 ASN A O 1
ATOM 680 N N . THR A 1 89 ? -10.874 11.485 14.974 1.00 93.62 89 THR A N 1
ATOM 681 C CA . THR A 1 89 ? -10.350 10.768 16.137 1.00 93.62 89 THR A CA 1
ATOM 682 C C . THR A 1 89 ? -9.917 9.360 15.744 1.00 93.62 89 THR A C 1
ATOM 684 O O . THR A 1 89 ? -9.964 9.008 14.568 1.00 93.62 89 THR A O 1
ATOM 687 N N . THR A 1 90 ? -9.449 8.569 16.706 1.00 92.19 90 THR A N 1
ATOM 688 C CA . THR A 1 90 ? -8.929 7.218 16.475 1.00 92.19 90 THR A CA 1
ATOM 689 C C . THR A 1 90 ? -9.581 6.191 17.395 1.00 92.19 90 THR A C 1
ATOM 691 O O . THR A 1 90 ? -10.144 6.537 18.438 1.00 92.19 90 THR A O 1
ATOM 694 N N . ARG A 1 91 ? -9.448 4.901 17.064 1.00 91.38 91 ARG A N 1
ATOM 695 C CA . ARG A 1 91 ? -9.899 3.788 17.917 1.00 91.38 91 ARG A CA 1
ATOM 696 C C . ARG A 1 91 ? -9.248 3.794 19.306 1.00 91.38 91 ARG A C 1
ATOM 698 O O . ARG A 1 91 ? -9.885 3.390 20.268 1.00 91.38 91 ARG A O 1
ATOM 705 N N . GLN A 1 92 ? -8.004 4.267 19.426 1.00 89.88 92 GLN A N 1
ATOM 706 C CA . GLN A 1 92 ? -7.304 4.364 20.712 1.00 89.88 92 GLN A CA 1
ATOM 707 C C . GLN A 1 92 ? -7.894 5.487 21.569 1.00 89.88 92 GLN A C 1
ATOM 709 O O . GLN A 1 92 ? -8.054 5.327 22.773 1.00 89.88 92 GLN A O 1
ATOM 714 N N . MET A 1 93 ? -8.259 6.611 20.942 1.00 91.12 93 MET A N 1
ATOM 715 C CA . MET A 1 93 ? -8.911 7.727 21.629 1.00 91.12 93 MET A CA 1
ATOM 716 C C . MET A 1 93 ? -10.359 7.399 22.016 1.00 91.12 93 MET A C 1
ATOM 718 O O . MET A 1 93 ? -10.834 7.864 23.052 1.00 91.12 93 MET A O 1
ATOM 722 N N . LYS A 1 94 ? -11.078 6.635 21.180 1.00 95.12 94 LYS A N 1
ATOM 723 C CA . LYS A 1 94 ? -12.513 6.335 21.329 1.00 95.12 94 LYS A CA 1
ATOM 724 C C . LYS A 1 94 ? -12.822 4.837 21.162 1.00 95.12 94 LYS A C 1
ATOM 726 O O . LYS A 1 94 ? -13.583 4.463 20.267 1.00 95.12 94 LYS A O 1
ATOM 731 N N . PRO A 1 95 ? -12.317 3.965 22.053 1.00 94.12 95 PRO A N 1
ATOM 732 C CA . PRO A 1 95 ? -12.457 2.514 21.906 1.00 94.12 95 PRO A CA 1
ATOM 733 C C . PRO A 1 95 ? -13.917 2.046 21.944 1.00 94.12 95 PRO A C 1
ATOM 735 O O . PRO A 1 95 ? -14.293 1.140 21.209 1.00 94.12 95 PRO A O 1
ATOM 738 N N . GLY A 1 96 ? -14.780 2.709 22.723 1.00 94.75 96 GLY A N 1
ATOM 739 C CA . GLY A 1 96 ? -16.207 2.369 22.802 1.00 94.75 96 GLY A CA 1
ATOM 740 C C . GLY A 1 96 ? -16.981 2.569 21.493 1.00 94.75 96 GLY A C 1
ATOM 741 O O . GLY A 1 96 ? -18.035 1.959 21.311 1.00 94.75 96 GLY A O 1
ATOM 742 N N . HIS A 1 97 ? -16.453 3.381 20.575 1.00 96.62 97 HIS A N 1
ATOM 743 C CA . HIS A 1 97 ? -17.056 3.691 19.276 1.00 96.62 97 HIS A CA 1
ATOM 744 C C . HIS A 1 97 ? -16.416 2.931 18.116 1.00 96.62 97 HIS A C 1
ATOM 746 O O . HIS A 1 97 ? -16.875 3.039 16.979 1.00 96.62 97 HIS A O 1
ATOM 752 N N . PHE A 1 98 ? -15.373 2.153 18.396 1.00 96.69 98 PHE A N 1
ATOM 753 C CA . PHE A 1 98 ? -14.799 1.227 17.442 1.00 96.69 98 PHE A CA 1
ATOM 754 C C . PHE A 1 98 ? -15.661 -0.037 17.424 1.00 96.69 98 PHE A C 1
ATOM 756 O O . PHE A 1 98 ? -15.689 -0.804 18.388 1.00 96.69 98 PHE A O 1
ATOM 763 N N . LYS A 1 99 ? -16.448 -0.208 16.362 1.00 96.62 99 LYS A N 1
ATOM 764 C CA . LYS A 1 99 ? -17.470 -1.254 16.267 1.00 96.62 99 LYS A CA 1
ATOM 765 C C . LYS A 1 99 ? -17.161 -2.206 15.122 1.00 96.62 99 LYS A C 1
ATOM 767 O O . LYS A 1 99 ? -16.636 -1.796 14.089 1.00 96.62 99 LYS A O 1
ATOM 772 N N . LYS A 1 100 ? -17.552 -3.472 15.291 1.00 96.50 100 LYS A N 1
ATOM 773 C CA . LYS A 1 100 ? -17.603 -4.429 14.183 1.00 96.50 100 LYS A CA 1
ATOM 774 C C . LYS A 1 100 ? -18.615 -3.942 13.147 1.00 96.50 100 LYS A C 1
ATOM 776 O O . LYS A 1 100 ? -19.761 -3.663 13.492 1.00 96.50 100 LYS A O 1
ATOM 781 N N . LYS A 1 101 ? -18.189 -3.863 11.893 1.00 95.69 101 LYS A N 1
ATOM 782 C CA . LYS A 1 101 ? -19.013 -3.517 10.734 1.00 95.69 101 LYS A CA 1
ATOM 783 C C . LYS A 1 101 ? -18.519 -4.355 9.558 1.00 95.69 101 LYS A C 1
ATOM 785 O O . LYS A 1 101 ? -17.494 -4.044 8.960 1.00 95.69 101 LYS A O 1
ATOM 790 N N . LYS A 1 102 ? -19.226 -5.450 9.271 1.00 94.75 102 LYS A N 1
ATOM 791 C CA . LYS A 1 102 ? -18.823 -6.429 8.253 1.00 94.75 102 LYS A CA 1
ATOM 792 C C . LYS A 1 102 ? -18.642 -5.759 6.885 1.00 94.75 102 LYS A C 1
ATOM 794 O O . LYS A 1 102 ? -19.446 -4.912 6.504 1.00 94.75 102 LYS A O 1
ATOM 799 N N . GLY A 1 103 ? -17.576 -6.122 6.182 1.00 91.94 103 GLY A N 1
ATOM 800 C CA . GLY A 1 103 ? -17.166 -5.565 4.896 1.00 91.94 103 GLY A CA 1
ATOM 801 C C . GLY A 1 103 ? -16.431 -4.227 4.990 1.00 91.94 103 GLY A C 1
ATOM 802 O O . GLY A 1 103 ? -15.824 -3.821 4.011 1.00 91.94 103 GLY A O 1
ATOM 803 N N . SER A 1 104 ? -16.456 -3.540 6.136 1.00 95.38 104 SER A N 1
ATOM 804 C CA . SER A 1 104 ? -15.777 -2.249 6.307 1.00 95.38 104 SER A CA 1
ATOM 805 C C . SER A 1 104 ? -14.354 -2.428 6.808 1.00 95.38 104 SER A C 1
ATOM 807 O O . SER A 1 104 ? -14.120 -3.255 7.685 1.00 95.38 104 SER A O 1
ATOM 809 N N . THR A 1 105 ? -13.430 -1.601 6.332 1.00 95.69 105 THR A N 1
ATOM 810 C CA . THR A 1 105 ? -12.046 -1.596 6.811 1.00 95.69 105 THR A CA 1
ATOM 811 C C . THR A 1 105 ? -11.726 -0.260 7.467 1.00 95.69 105 THR A C 1
ATOM 813 O O . THR A 1 105 ? -11.892 0.803 6.866 1.00 95.69 105 THR A O 1
ATOM 816 N N . TYR A 1 106 ? -11.262 -0.308 8.712 1.00 96.00 106 TYR A N 1
ATOM 817 C CA . TYR A 1 106 ? -10.789 0.857 9.453 1.00 96.00 106 TYR A CA 1
ATOM 818 C C . TYR A 1 106 ? -9.284 1.027 9.258 1.00 96.00 106 TYR A C 1
ATOM 820 O O . TYR A 1 106 ? -8.541 0.057 9.402 1.00 96.00 106 TYR A O 1
ATOM 828 N N . TYR A 1 107 ? -8.825 2.260 9.036 1.00 93.38 107 TYR A N 1
ATOM 829 C CA . TYR A 1 107 ? -7.402 2.593 8.982 1.00 93.38 107 TYR A CA 1
ATOM 830 C C . TYR A 1 107 ? -7.084 3.712 9.967 1.00 93.38 107 TYR A C 1
ATOM 832 O O . TYR A 1 107 ? -7.625 4.817 9.885 1.00 93.38 107 TYR A O 1
ATOM 840 N N . ASN A 1 108 ? -6.161 3.448 10.884 1.00 87.38 108 ASN A N 1
ATOM 841 C CA . ASN A 1 108 ? -5.630 4.459 11.784 1.00 87.38 108 ASN A CA 1
ATOM 842 C C . ASN A 1 108 ? -4.519 5.243 11.093 1.00 87.38 108 ASN A C 1
ATOM 844 O O . ASN A 1 108 ? -3.519 4.622 10.754 1.00 87.38 108 ASN A O 1
ATOM 848 N N . SER A 1 109 ? -4.624 6.566 10.935 1.00 78.94 109 SER A N 1
ATOM 849 C CA . SER A 1 109 ? -3.488 7.341 10.425 1.00 78.94 109 SER A CA 1
ATOM 850 C C . SER A 1 109 ? -2.549 7.681 11.579 1.00 78.94 109 SER A C 1
ATOM 852 O O . SER A 1 109 ? -2.863 8.526 12.420 1.00 78.94 109 SER A O 1
AT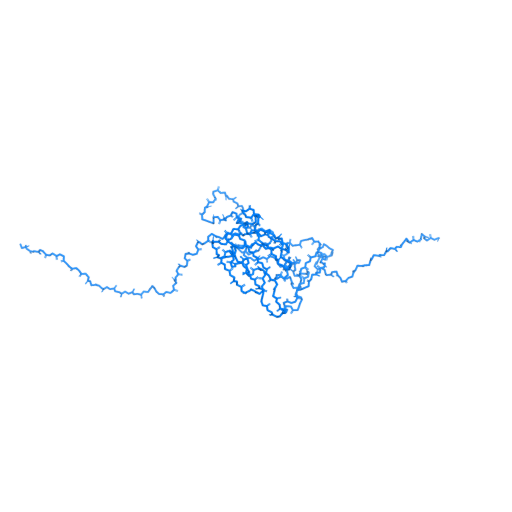OM 854 N N . PHE A 1 110 ? -1.389 7.036 11.637 1.00 71.31 110 PHE A N 1
ATOM 855 C CA . PHE A 1 110 ? -0.287 7.521 12.454 1.00 71.31 110 PHE A CA 1
ATOM 856 C C . PHE A 1 110 ? 0.502 8.522 11.624 1.00 71.31 110 PHE A C 1
ATOM 858 O O . PHE A 1 110 ? 1.106 8.141 10.623 1.00 71.31 110 PHE A O 1
ATOM 865 N N . GLN A 1 111 ? 0.508 9.792 12.028 1.00 61.47 111 GLN A N 1
ATOM 866 C CA . GLN A 1 111 ? 1.423 10.767 11.446 1.00 61.47 111 GLN A CA 1
ATOM 867 C C . GLN A 1 111 ? 2.847 10.301 11.770 1.00 61.47 111 GLN A C 1
ATOM 869 O O . GLN A 1 111 ? 3.271 10.347 12.926 1.00 61.47 111 GLN A O 1
ATOM 874 N N . ALA A 1 112 ? 3.573 9.794 10.772 1.00 55.34 112 ALA A N 1
ATOM 875 C CA . ALA A 1 112 ? 5.002 9.594 10.933 1.00 55.34 112 ALA A CA 1
ATOM 876 C C . ALA A 1 112 ? 5.637 10.982 11.077 1.00 55.34 112 ALA A C 1
ATOM 878 O O . ALA A 1 112 ? 5.137 11.958 10.510 1.00 55.34 112 ALA A O 1
ATOM 879 N N . SER A 1 113 ? 6.704 11.085 11.873 1.00 48.94 113 SER A N 1
ATO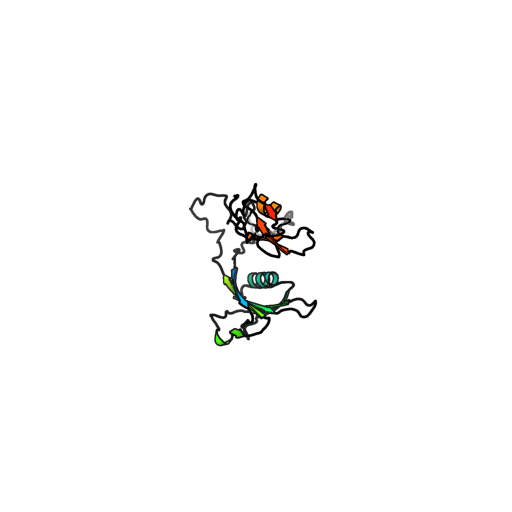M 880 C CA . SER A 1 113 ? 7.433 12.338 12.090 1.00 48.94 113 SER A CA 1
ATOM 881 C C . SER A 1 113 ? 7.639 13.067 10.763 1.00 48.94 113 SER A C 1
ATOM 883 O O . SER A 1 113 ? 8.288 12.527 9.865 1.00 48.94 113 SER A O 1
ATOM 885 N N . CYS A 1 114 ? 7.068 14.266 10.637 1.00 54.78 114 CYS A N 1
ATOM 886 C CA . CYS A 1 114 ? 7.261 15.108 9.467 1.00 54.78 114 CYS A CA 1
ATOM 887 C C . CYS A 1 114 ? 8.766 15.316 9.286 1.00 54.78 114 CYS A C 1
ATOM 889 O O . CYS A 1 114 ? 9.451 15.753 10.217 1.00 54.78 114 CYS A O 1
ATOM 891 N N . MET A 1 115 ? 9.302 14.957 8.120 1.00 46.78 115 MET A N 1
ATOM 892 C CA . MET A 1 115 ? 10.666 15.353 7.808 1.00 46.78 115 MET A CA 1
ATOM 893 C C . MET A 1 115 ? 10.644 16.854 7.542 1.00 46.78 115 MET A C 1
ATOM 895 O O . MET A 1 115 ? 10.145 17.306 6.516 1.00 46.78 115 MET A O 1
ATOM 899 N N . ASP A 1 116 ? 11.159 17.618 8.499 1.00 43.31 116 ASP A N 1
ATOM 900 C CA . ASP A 1 116 ? 11.417 19.044 8.353 1.00 43.31 116 ASP A CA 1
ATOM 901 C C . ASP A 1 116 ? 12.600 19.197 7.379 1.00 43.31 116 ASP A C 1
ATOM 903 O O . ASP A 1 116 ? 13.765 19.183 7.780 1.00 43.31 116 ASP A O 1
ATOM 907 N N . VAL A 1 117 ? 12.309 19.276 6.074 1.00 47.19 117 VAL A N 1
ATOM 908 C CA . VAL A 1 117 ? 13.320 19.479 5.010 1.00 47.19 117 VAL A CA 1
ATOM 909 C C . VAL A 1 117 ? 14.052 20.819 5.200 1.00 47.19 117 VAL A C 1
ATOM 911 O O . VAL A 1 117 ? 15.138 21.028 4.662 1.00 47.19 117 VAL A O 1
ATOM 914 N N . SER A 1 118 ? 13.492 21.714 6.021 1.00 43.22 118 SER A N 1
ATOM 915 C CA . SER A 1 118 ? 14.022 23.050 6.289 1.00 43.22 118 SER A CA 1
ATOM 916 C C . SER A 1 118 ? 15.005 23.085 7.463 1.00 43.22 118 SER A C 1
ATOM 918 O O . SER A 1 118 ? 15.862 23.971 7.522 1.00 43.22 118 SER A O 1
ATOM 920 N N . ARG A 1 119 ? 14.953 22.122 8.395 1.00 44.66 119 ARG A N 1
ATOM 921 C CA . ARG A 1 119 ? 15.952 22.013 9.467 1.00 44.66 119 ARG A CA 1
ATOM 922 C C . ARG A 1 119 ? 17.184 21.284 8.963 1.00 44.66 119 ARG A C 1
ATOM 924 O O . ARG A 1 119 ? 17.368 20.088 9.174 1.00 44.66 119 ARG A O 1
ATOM 931 N N . GLY A 1 120 ? 18.058 22.071 8.338 1.00 43.59 120 GLY A N 1
ATOM 932 C CA . GLY A 1 120 ? 19.429 21.717 7.998 1.00 43.59 120 GLY A CA 1
ATOM 933 C C . GLY A 1 120 ? 20.116 20.973 9.140 1.00 43.59 120 GLY A C 1
ATOM 934 O O . GLY A 1 120 ? 20.638 21.562 10.090 1.00 43.59 120 GLY A O 1
ATOM 935 N N . ARG A 1 121 ? 20.132 19.645 9.025 1.00 44.12 121 ARG A N 1
ATOM 936 C CA . ARG A 1 121 ? 20.976 18.774 9.823 1.00 44.12 121 ARG A CA 1
ATOM 937 C C . ARG A 1 121 ? 22.408 19.162 9.465 1.00 44.12 121 ARG A C 1
ATOM 939 O O . ARG A 1 121 ? 22.871 18.914 8.356 1.00 44.12 121 ARG A O 1
ATOM 946 N N . LYS A 1 122 ? 23.136 19.727 10.430 1.00 47.31 122 LYS A N 1
ATOM 947 C CA . LYS A 1 122 ? 24.609 19.713 10.497 1.00 47.31 122 LYS A CA 1
ATOM 948 C C . LYS A 1 122 ? 25.125 18.268 10.657 1.00 47.31 122 LYS A C 1
ATOM 950 O O . LYS A 1 122 ? 25.928 17.960 11.528 1.00 47.31 122 LYS A O 1
ATOM 955 N N . GLN A 1 123 ? 24.632 17.352 9.838 1.00 46.41 123 GLN A N 1
ATOM 956 C CA . GLN A 1 123 ? 25.192 16.030 9.651 1.00 46.41 123 GLN A CA 1
ATOM 957 C C . GLN A 1 123 ? 25.273 15.828 8.154 1.00 46.41 123 GLN A C 1
ATOM 959 O O . GLN A 1 123 ? 24.260 15.845 7.460 1.00 46.41 123 GLN A O 1
ATOM 964 N N . ILE A 1 124 ? 26.497 15.635 7.678 1.00 47.00 124 ILE A N 1
ATOM 965 C CA . ILE A 1 124 ? 26.774 15.071 6.368 1.00 47.00 124 ILE A CA 1
ATOM 966 C C . ILE A 1 124 ? 26.240 13.632 6.419 1.00 47.00 124 ILE A C 1
ATOM 968 O O . ILE A 1 124 ? 26.970 12.679 6.670 1.00 47.00 124 ILE A O 1
ATOM 972 N N . THR A 1 125 ? 24.928 13.462 6.264 1.00 45.72 125 THR A N 1
ATOM 973 C CA . THR A 1 125 ? 24.377 12.206 5.773 1.00 45.72 125 THR A CA 1
ATOM 974 C C . THR A 1 125 ? 24.948 12.059 4.378 1.00 45.72 125 THR A C 1
ATOM 976 O O . THR A 1 125 ? 24.838 13.000 3.590 1.00 45.72 125 THR A O 1
ATOM 979 N N . LYS A 1 126 ? 25.616 10.939 4.087 1.00 46.25 126 LYS A N 1
ATOM 980 C CA . LYS A 1 126 ? 26.115 10.649 2.740 1.00 46.25 126 LYS A CA 1
ATOM 981 C C . LYS A 1 126 ? 24.975 10.911 1.753 1.00 46.25 126 LYS A C 1
ATOM 983 O O . LYS A 1 126 ? 23.973 10.203 1.759 1.00 46.25 126 LYS A O 1
ATOM 988 N N . SER A 1 127 ? 25.094 12.001 1.003 1.00 46.62 127 SER A N 1
ATOM 989 C CA . SER A 1 127 ? 24.121 12.400 -0.003 1.00 46.62 127 SER A CA 1
ATOM 990 C C . SER A 1 127 ? 24.020 11.266 -1.020 1.00 46.62 127 SER A C 1
ATOM 992 O O . SER A 1 127 ? 25.047 10.854 -1.559 1.00 46.62 127 SER A O 1
ATOM 994 N N . GLY A 1 128 ? 22.811 10.745 -1.252 1.00 57.06 128 GLY A N 1
ATOM 995 C CA . GLY A 1 128 ? 22.536 9.964 -2.460 1.00 57.06 128 GLY A CA 1
ATOM 996 C C . GLY A 1 128 ? 21.957 8.556 -2.319 1.00 57.06 128 GLY A C 1
ATOM 997 O O . GLY A 1 128 ? 21.881 7.882 -3.340 1.00 57.06 128 GLY A O 1
ATOM 998 N N . GLN A 1 129 ? 21.528 8.083 -1.143 1.00 64.81 129 GLN A N 1
ATOM 999 C CA . GLN A 1 129 ? 20.838 6.784 -1.055 1.00 64.81 129 GLN A CA 1
ATOM 1000 C C . GLN A 1 129 ? 19.411 6.914 -0.528 1.00 64.81 129 GLN A C 1
ATOM 1002 O O . GLN A 1 129 ? 19.181 7.284 0.622 1.00 64.81 129 GLN A O 1
ATOM 1007 N N . CYS A 1 130 ? 18.457 6.613 -1.411 1.00 66.19 130 CYS A N 1
ATOM 1008 C CA . CYS A 1 130 ? 17.043 6.504 -1.086 1.00 66.19 130 CYS A CA 1
ATOM 1009 C C . CYS A 1 130 ? 16.767 5.318 -0.158 1.00 66.19 130 CYS A C 1
ATOM 1011 O O . CYS A 1 130 ? 17.539 4.357 -0.105 1.00 66.19 130 CYS A O 1
ATOM 1013 N N . HIS A 1 131 ? 15.630 5.372 0.542 1.00 69.81 131 HIS A N 1
ATOM 1014 C CA . HIS A 1 131 ? 15.065 4.189 1.187 1.00 69.81 131 HIS A CA 1
ATOM 1015 C C . HIS A 1 131 ? 14.926 3.058 0.147 1.00 69.81 131 HIS A C 1
ATOM 1017 O O . HIS A 1 131 ? 14.579 3.363 -0.995 1.00 69.81 131 HIS A O 1
ATOM 1023 N N . PRO A 1 132 ? 15.131 1.775 0.505 1.00 66.25 132 PRO A N 1
ATOM 1024 C CA . PRO A 1 132 ? 15.072 0.652 -0.442 1.00 66.25 132 PRO A CA 1
ATOM 1025 C C . PRO A 1 132 ? 13.767 0.512 -1.244 1.00 66.25 132 PRO A C 1
ATOM 1027 O O . PRO A 1 132 ? 13.713 -0.248 -2.199 1.00 66.25 132 PRO A O 1
ATOM 1030 N N . GLU A 1 133 ? 12.705 1.217 -0.867 1.00 63.09 133 GLU A N 1
ATOM 1031 C CA . GLU A 1 133 ? 11.412 1.174 -1.559 1.00 63.09 133 GLU A CA 1
ATOM 1032 C C . GLU A 1 133 ? 11.222 2.310 -2.576 1.00 63.09 133 GLU A C 1
ATOM 1034 O O . GLU A 1 133 ? 10.253 2.282 -3.333 1.00 63.09 133 GLU A O 1
ATOM 1039 N N . TYR A 1 134 ? 12.137 3.283 -2.646 1.00 70.50 134 TYR A N 1
ATOM 1040 C CA . TYR A 1 134 ? 11.984 4.502 -3.447 1.00 70.50 134 TYR A CA 1
ATOM 1041 C C . TYR A 1 134 ? 13.206 4.796 -4.332 1.00 70.50 134 TYR A C 1
ATOM 1043 O O . TYR A 1 134 ? 14.346 4.487 -3.988 1.00 70.50 134 TYR A O 1
ATOM 1051 N N . LYS A 1 135 ? 12.966 5.455 -5.473 1.00 70.69 135 LYS A N 1
ATOM 1052 C CA . LYS A 1 135 ? 13.960 5.894 -6.467 1.00 70.69 135 LYS A CA 1
ATOM 1053 C C . LYS A 1 135 ? 13.748 7.345 -6.892 1.00 70.69 135 LYS A C 1
ATOM 1055 O O . LYS A 1 135 ? 12.692 7.921 -6.652 1.00 70.69 135 LYS A O 1
ATOM 1060 N N . GLY A 1 136 ? 14.725 7.883 -7.619 1.00 68.06 136 GLY A N 1
ATOM 1061 C CA . GLY A 1 136 ? 14.699 9.232 -8.189 1.00 68.06 136 GLY A CA 1
ATOM 1062 C C . GLY A 1 136 ? 15.688 10.162 -7.493 1.00 68.06 136 GLY A C 1
ATOM 1063 O O . GLY A 1 136 ? 16.288 9.795 -6.482 1.00 68.06 136 GLY A O 1
ATOM 1064 N N . LYS A 1 137 ? 15.894 11.365 -8.044 1.00 67.81 137 LYS A N 1
ATOM 1065 C CA . LYS A 1 137 ? 16.813 12.353 -7.442 1.00 67.81 137 LYS A CA 1
ATOM 1066 C C . LYS A 1 137 ? 16.308 12.843 -6.081 1.00 67.81 137 LYS A C 1
ATOM 1068 O O . LYS A 1 137 ? 17.104 13.324 -5.278 1.00 67.81 137 LYS A O 1
ATOM 1073 N N . HIS A 1 138 ? 15.011 12.690 -5.832 1.00 67.31 138 HIS A N 1
ATOM 1074 C CA . HIS A 1 138 ? 14.311 13.097 -4.623 1.00 67.31 138 HIS A CA 1
ATOM 1075 C C . HIS A 1 138 ? 13.586 11.925 -3.936 1.00 67.31 138 HIS A C 1
ATOM 1077 O O . HIS A 1 138 ? 12.772 12.161 -3.049 1.00 67.31 138 HIS A O 1
ATOM 1083 N N . CYS A 1 139 ? 13.889 10.671 -4.304 1.00 75.06 139 CYS A N 1
ATOM 1084 C CA . CYS A 1 139 ? 13.222 9.470 -3.786 1.00 75.06 139 CYS A CA 1
ATOM 1085 C C . CYS A 1 139 ? 11.688 9.513 -3.939 1.00 75.06 139 CYS A C 1
ATOM 1087 O O . CYS A 1 139 ? 10.944 9.075 -3.068 1.00 75.06 139 CYS A O 1
ATOM 1089 N N . GLU A 1 140 ? 11.223 10.074 -5.051 1.00 67.94 140 GLU A N 1
ATOM 1090 C CA . GLU A 1 140 ? 9.823 10.355 -5.357 1.00 67.94 140 GLU A CA 1
ATOM 1091 C C . GLU A 1 140 ? 9.093 9.188 -6.038 1.00 67.94 140 GLU A C 1
ATOM 1093 O O . GLU A 1 140 ? 7.866 9.166 -6.093 1.00 67.94 140 GLU A O 1
ATOM 1098 N N . THR A 1 141 ? 9.834 8.222 -6.584 1.00 67.94 141 THR A N 1
ATOM 1099 C CA . THR A 1 141 ? 9.268 7.122 -7.371 1.00 67.94 141 THR A CA 1
ATOM 1100 C C . THR A 1 141 ? 9.262 5.833 -6.553 1.00 67.94 141 THR A C 1
ATOM 1102 O O . THR A 1 141 ? 10.341 5.305 -6.282 1.00 67.94 141 THR A O 1
ATOM 1105 N N . PRO A 1 142 ? 8.097 5.285 -6.176 1.00 71.38 142 PRO A N 1
ATOM 1106 C CA . PRO A 1 142 ? 8.035 4.008 -5.478 1.00 71.38 142 PRO A CA 1
ATOM 1107 C C . PRO A 1 142 ? 8.441 2.849 -6.400 1.00 71.38 142 PRO A C 1
ATOM 1109 O O . PRO A 1 142 ? 8.311 2.909 -7.628 1.00 71.38 142 PRO A O 1
ATOM 1112 N N . THR A 1 143 ? 8.975 1.784 -5.810 1.00 76.50 143 THR A N 1
ATOM 1113 C CA . THR A 1 143 ? 9.480 0.640 -6.573 1.00 76.50 143 THR A CA 1
ATOM 1114 C C . THR A 1 143 ? 8.332 -0.277 -6.992 1.00 76.50 143 THR A C 1
ATOM 1116 O O . THR A 1 143 ? 7.551 -0.744 -6.165 1.00 76.50 143 THR A O 1
ATOM 1119 N N . ARG A 1 144 ? 8.239 -0.546 -8.297 1.00 86.00 144 ARG A N 1
ATOM 1120 C CA . ARG A 1 144 ? 7.198 -1.395 -8.889 1.00 86.00 144 ARG A CA 1
ATOM 1121 C C . ARG A 1 144 ? 7.313 -2.848 -8.424 1.00 86.00 144 ARG A C 1
ATOM 1123 O O . ARG A 1 144 ? 8.413 -3.335 -8.180 1.00 86.00 144 ARG A O 1
ATOM 1130 N N . GLY A 1 145 ? 6.181 -3.541 -8.345 1.00 86.44 145 GLY A N 1
ATOM 1131 C CA . GLY A 1 145 ? 6.095 -4.967 -8.028 1.00 86.44 145 GLY A CA 1
ATOM 1132 C C . GLY A 1 145 ? 5.638 -5.299 -6.607 1.00 86.44 145 GLY A C 1
ATOM 1133 O O . GLY A 1 145 ? 5.238 -6.432 -6.364 1.00 86.44 145 GLY A O 1
ATOM 1134 N N . LEU A 1 146 ? 5.645 -4.343 -5.670 1.00 82.62 146 LEU A N 1
ATOM 1135 C CA . LEU A 1 146 ? 5.222 -4.586 -4.278 1.00 82.62 146 LEU A CA 1
ATOM 1136 C C . LEU A 1 146 ? 3.713 -4.480 -4.061 1.00 82.62 146 LEU A C 1
ATOM 1138 O O . LEU A 1 146 ? 3.149 -5.178 -3.217 1.00 82.62 146 LEU A O 1
ATOM 1142 N N . HIS A 1 147 ? 3.055 -3.604 -4.815 1.00 83.50 147 HIS A N 1
ATOM 1143 C CA . HIS A 1 147 ? 1.652 -3.265 -4.618 1.00 83.50 147 HIS A CA 1
ATOM 1144 C C . HIS A 1 147 ? 0.851 -3.492 -5.896 1.00 83.50 147 HIS A C 1
ATOM 1146 O O . HIS A 1 147 ? 1.347 -3.265 -6.997 1.00 83.50 147 HIS A O 1
ATOM 1152 N N . PHE A 1 148 ? -0.419 -3.871 -5.736 1.00 83.75 148 PHE A N 1
ATOM 1153 C CA . PHE A 1 148 ? -1.350 -4.102 -6.843 1.00 83.75 148 PHE A CA 1
ATOM 1154 C C . PHE A 1 148 ? -1.479 -2.894 -7.787 1.00 83.75 148 PHE A C 1
ATOM 1156 O O . PHE A 1 148 ? -1.597 -3.072 -8.995 1.00 83.75 148 PHE A O 1
ATOM 1163 N N . ASN A 1 149 ? -1.436 -1.672 -7.242 1.00 83.12 149 ASN A N 1
ATOM 1164 C CA . ASN A 1 149 ? -1.573 -0.418 -7.994 1.00 83.12 149 ASN A CA 1
ATOM 1165 C C . ASN A 1 149 ? -0.252 0.102 -8.590 1.00 83.12 149 ASN A C 1
ATOM 1167 O O . ASN A 1 149 ? -0.252 1.098 -9.309 1.00 83.12 149 ASN A O 1
ATOM 1171 N N . GLN A 1 150 ? 0.870 -0.552 -8.284 1.00 86.44 150 GLN A N 1
ATOM 1172 C CA . GLN A 1 150 ? 2.194 -0.254 -8.829 1.00 86.44 150 GLN A CA 1
ATOM 1173 C C . GLN A 1 150 ? 2.849 -1.561 -9.287 1.00 86.44 150 GLN A C 1
ATOM 1175 O O . GLN A 1 150 ? 3.917 -1.930 -8.784 1.00 86.44 150 GLN A O 1
ATOM 1180 N N . PRO A 1 151 ? 2.206 -2.300 -10.204 1.00 91.06 151 PRO A N 1
ATOM 1181 C CA . PRO A 1 151 ? 2.744 -3.558 -10.681 1.00 91.06 151 PRO A CA 1
ATOM 1182 C C . PRO A 1 151 ? 4.026 -3.314 -11.483 1.00 91.06 151 PRO A C 1
ATOM 1184 O O . PRO A 1 151 ? 4.212 -2.264 -12.108 1.00 91.06 151 PRO A O 1
ATOM 1187 N N . GLY A 1 152 ? 4.927 -4.291 -11.468 1.00 91.81 152 GLY A N 1
ATOM 1188 C CA . GLY A 1 152 ? 5.961 -4.370 -12.495 1.00 91.81 152 GLY A CA 1
ATOM 1189 C C . GLY A 1 152 ? 5.355 -4.806 -13.824 1.00 91.81 152 GLY A C 1
ATOM 1190 O O . GLY A 1 152 ? 4.286 -5.404 -13.861 1.00 91.81 152 GLY A O 1
ATOM 1191 N N . HIS A 1 153 ? 6.038 -4.564 -14.933 1.00 92.88 153 HIS A N 1
ATOM 1192 C CA . HIS A 1 153 ? 5.601 -5.136 -16.208 1.00 92.88 153 HIS A CA 1
ATOM 1193 C C . HIS A 1 153 ? 5.828 -6.658 -16.257 1.00 92.88 153 HIS A C 1
ATOM 1195 O O . HIS A 1 153 ? 5.067 -7.409 -16.857 1.00 92.88 153 HIS A O 1
ATOM 1201 N N . SER A 1 154 ? 6.894 -7.127 -15.610 1.00 94.06 154 SER A N 1
ATOM 1202 C CA . SER A 1 154 ? 7.254 -8.539 -15.493 1.00 94.06 154 SER A CA 1
ATOM 1203 C C . SER A 1 154 ? 8.194 -8.749 -14.305 1.00 94.06 154 SER A C 1
ATOM 1205 O O . SER A 1 154 ? 8.750 -7.787 -13.770 1.00 94.06 154 SER A O 1
ATOM 1207 N N . CYS A 1 155 ? 8.441 -10.004 -13.916 1.00 93.62 155 CYS A N 1
ATOM 1208 C CA . CYS A 1 155 ? 9.476 -10.325 -12.927 1.00 93.62 155 CYS A CA 1
ATOM 1209 C C . CYS A 1 155 ? 10.848 -9.768 -13.341 1.00 93.62 155 CYS A C 1
ATOM 1211 O O . CYS A 1 155 ? 11.593 -9.271 -12.498 1.00 93.62 155 CYS A O 1
ATOM 1213 N N . LYS A 1 156 ? 11.148 -9.763 -14.646 1.00 93.56 156 LYS A N 1
ATOM 1214 C CA . LYS A 1 156 ? 12.365 -9.162 -15.193 1.00 93.56 156 LYS A CA 1
ATOM 1215 C C . LYS A 1 156 ? 12.414 -7.639 -15.031 1.00 93.56 156 LYS A C 1
ATOM 1217 O O . LYS A 1 156 ? 13.447 -7.118 -14.638 1.00 93.56 156 LYS A O 1
ATOM 1222 N N . ASP A 1 157 ? 11.313 -6.927 -15.261 1.00 91.31 157 ASP A N 1
ATOM 1223 C CA . ASP A 1 157 ? 11.245 -5.475 -15.015 1.00 91.31 157 ASP A CA 1
ATOM 1224 C C . ASP A 1 157 ? 11.508 -5.142 -13.535 1.00 91.31 157 ASP A C 1
ATOM 1226 O O . ASP A 1 157 ? 12.301 -4.262 -13.201 1.00 91.31 157 ASP A O 1
ATOM 1230 N N . ILE A 1 158 ? 10.908 -5.918 -12.628 1.00 90.38 158 ILE A N 1
ATOM 1231 C CA . ILE A 1 158 ? 11.095 -5.774 -11.177 1.00 90.38 158 ILE A CA 1
ATOM 1232 C C . ILE A 1 158 ? 12.555 -6.056 -10.781 1.00 90.38 158 ILE A C 1
ATOM 1234 O O . ILE A 1 158 ? 13.139 -5.314 -9.982 1.00 90.38 158 ILE A O 1
ATOM 1238 N N . ARG A 1 159 ? 13.150 -7.098 -11.370 1.00 89.31 159 ARG A N 1
ATOM 1239 C CA . ARG A 1 159 ? 14.546 -7.519 -11.201 1.00 89.31 159 ARG A CA 1
ATOM 1240 C C . ARG A 1 159 ? 15.535 -6.456 -11.665 1.00 89.31 159 ARG A C 1
ATOM 1242 O O . ARG A 1 159 ? 16.360 -6.006 -10.871 1.00 89.31 159 ARG A O 1
ATOM 1249 N N . ASP A 1 160 ? 15.415 -6.020 -12.915 1.00 87.31 160 ASP A N 1
ATOM 1250 C CA . ASP A 1 160 ? 16.306 -5.043 -13.554 1.00 87.31 160 ASP A CA 1
ATOM 1251 C C . ASP A 1 160 ? 16.223 -3.670 -12.864 1.00 87.31 160 ASP A C 1
ATOM 1253 O O . ASP A 1 160 ? 17.122 -2.836 -12.957 1.00 87.31 160 ASP A O 1
ATOM 1257 N N . SER A 1 161 ? 15.161 -3.453 -12.088 1.00 80.00 161 SER A N 1
ATOM 1258 C CA . SER A 1 161 ? 15.018 -2.303 -11.213 1.00 80.00 161 SER A CA 1
ATOM 1259 C C . SER A 1 161 ? 16.123 -2.231 -10.130 1.00 80.00 161 SER A C 1
ATOM 1261 O O . SER A 1 161 ? 16.447 -1.126 -9.688 1.00 80.00 161 SER A O 1
ATOM 1263 N N . GLY A 1 162 ? 16.703 -3.360 -9.705 1.00 72.62 162 GLY A N 1
ATOM 1264 C CA . GLY A 1 162 ? 17.855 -3.431 -8.793 1.00 72.62 162 GLY A CA 1
ATOM 1265 C C . GLY A 1 162 ? 17.543 -3.413 -7.288 1.00 72.62 162 GLY A C 1
ATOM 1266 O O . GLY A 1 162 ? 18.460 -3.527 -6.478 1.00 72.62 162 GLY A O 1
ATOM 1267 N N . PHE A 1 163 ? 16.273 -3.295 -6.890 1.00 68.56 163 PHE A N 1
ATOM 1268 C CA . PHE A 1 163 ? 15.879 -3.189 -5.471 1.00 68.56 163 PHE A CA 1
ATOM 1269 C C . PHE A 1 163 ? 15.427 -4.518 -4.871 1.00 68.56 163 PHE A C 1
ATOM 1271 O O . PHE A 1 163 ? 15.682 -4.797 -3.700 1.00 68.56 163 PHE A O 1
ATOM 1278 N N . PHE A 1 164 ? 14.795 -5.369 -5.677 1.00 71.00 164 PHE A N 1
ATOM 1279 C CA . PHE A 1 164 ? 14.246 -6.640 -5.223 1.00 71.00 164 PHE A CA 1
ATOM 1280 C C . PHE A 1 164 ? 15.121 -7.789 -5.686 1.00 71.00 164 PHE A C 1
ATOM 1282 O O . PHE A 1 164 ? 14.959 -8.330 -6.777 1.00 71.00 164 PHE A O 1
ATOM 1289 N N . GLN A 1 165 ? 16.078 -8.134 -4.824 1.00 72.00 165 GLN A N 1
ATOM 1290 C CA . GLN A 1 165 ? 17.051 -9.187 -5.099 1.00 72.00 165 GLN A CA 1
ATOM 1291 C C . GLN A 1 165 ? 16.599 -10.586 -4.650 1.00 72.00 165 GLN A C 1
ATOM 1293 O O . GLN A 1 165 ? 17.235 -11.564 -5.027 1.00 72.00 165 GLN A O 1
ATOM 1298 N N . LYS A 1 166 ? 15.497 -10.692 -3.899 1.00 86.31 166 LYS A N 1
ATOM 1299 C CA . LYS A 1 166 ? 15.036 -11.939 -3.271 1.00 86.31 166 LYS A CA 1
ATOM 1300 C C . LYS A 1 166 ? 13.849 -12.552 -4.000 1.00 86.31 166 LYS A C 1
ATOM 1302 O O . LYS A 1 166 ? 13.027 -11.817 -4.532 1.00 86.31 166 LYS A O 1
ATOM 1307 N N . ASP A 1 167 ? 13.757 -13.874 -3.960 1.00 91.44 167 ASP A N 1
ATOM 1308 C CA . ASP A 1 167 ? 12.598 -14.620 -4.457 1.00 91.44 167 ASP A CA 1
ATOM 1309 C C . ASP A 1 167 ? 11.363 -14.316 -3.611 1.00 91.44 167 ASP A C 1
ATOM 1311 O O . ASP A 1 167 ? 11.465 -14.075 -2.403 1.00 91.44 167 ASP A O 1
ATOM 1315 N N . GLY A 1 168 ? 10.188 -14.326 -4.236 1.00 91.38 168 GLY A N 1
ATOM 1316 C CA . GLY A 1 168 ? 8.946 -14.061 -3.523 1.00 91.38 168 GLY A CA 1
ATOM 1317 C C . GLY A 1 168 ? 7.776 -13.715 -4.425 1.00 91.38 168 GLY A C 1
ATOM 1318 O O . GLY A 1 168 ? 7.863 -13.771 -5.649 1.00 91.38 168 GLY A O 1
ATOM 1319 N N . GLU A 1 169 ? 6.663 -13.349 -3.797 1.00 92.25 169 GLU A N 1
ATOM 1320 C CA . GLU A 1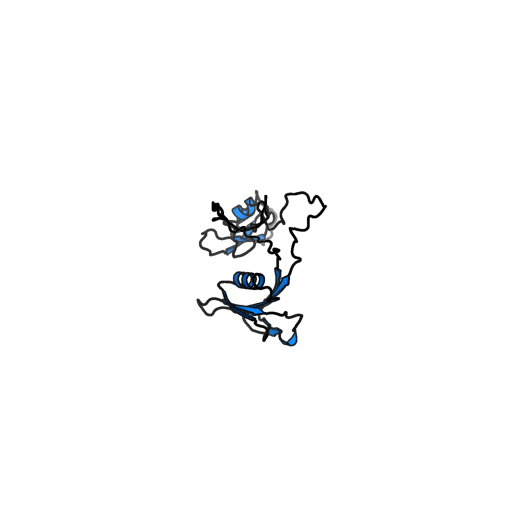 169 ? 5.463 -12.924 -4.508 1.00 92.25 169 GLU A CA 1
ATOM 1321 C C . GLU A 1 169 ? 5.504 -11.432 -4.851 1.00 92.25 169 GLU A C 1
ATOM 1323 O O . GLU A 1 169 ? 5.730 -10.590 -3.980 1.00 92.25 169 GLU A O 1
ATOM 1328 N N . TYR A 1 170 ? 5.200 -11.107 -6.105 1.00 92.12 170 TYR A N 1
ATOM 1329 C CA . TYR A 1 170 ? 5.166 -9.751 -6.641 1.00 92.12 170 TYR A CA 1
ATOM 1330 C C . TYR A 1 170 ? 3.929 -9.531 -7.513 1.00 92.12 170 TYR A C 1
ATOM 1332 O O . TYR A 1 170 ? 3.336 -10.474 -8.033 1.00 92.12 170 TYR A O 1
ATOM 1340 N N . TRP A 1 171 ? 3.546 -8.270 -7.693 1.00 93.75 171 TRP A N 1
ATOM 1341 C CA . TRP A 1 171 ? 2.470 -7.859 -8.592 1.00 93.75 171 TRP A CA 1
ATOM 1342 C C . TRP A 1 171 ? 3.020 -7.489 -9.965 1.00 93.75 171 TRP A C 1
ATOM 1344 O O . TRP A 1 171 ? 3.905 -6.635 -10.065 1.00 93.75 171 TRP A O 1
ATOM 1354 N N . ILE A 1 172 ? 2.470 -8.083 -11.022 1.00 93.94 172 ILE A N 1
ATOM 1355 C CA . ILE A 1 172 ? 2.801 -7.732 -12.405 1.00 93.94 172 ILE A CA 1
ATOM 1356 C C . ILE A 1 172 ? 1.553 -7.418 -13.228 1.00 93.94 172 ILE A C 1
ATOM 1358 O O . ILE A 1 172 ? 0.501 -7.998 -12.990 1.00 93.94 172 ILE A O 1
ATOM 1362 N N . ASP A 1 173 ? 1.685 -6.535 -14.211 1.00 94.75 173 ASP A N 1
ATOM 1363 C CA . ASP A 1 173 ? 0.676 -6.247 -15.235 1.00 94.75 173 ASP A CA 1
ATOM 1364 C C . ASP A 1 173 ? 1.351 -6.341 -16.614 1.00 94.75 173 ASP A C 1
ATOM 1366 O O . ASP A 1 173 ? 1.868 -5.340 -17.129 1.00 94.75 173 ASP A O 1
ATOM 1370 N N . PRO A 1 174 ? 1.414 -7.557 -17.189 1.00 92.06 174 PRO A N 1
ATOM 1371 C CA . PRO A 1 174 ? 2.065 -7.795 -18.474 1.00 92.06 174 PRO A CA 1
ATOM 1372 C C . PRO A 1 174 ? 1.380 -7.069 -19.632 1.00 92.06 174 PRO A C 1
ATOM 1374 O O . PRO A 1 174 ? 2.041 -6.646 -20.575 1.00 92.06 174 PRO A O 1
ATOM 1377 N N . GLU A 1 175 ? 0.059 -6.908 -19.556 1.00 92.00 175 GLU A N 1
ATOM 1378 C CA . GLU A 1 175 ? -0.759 -6.326 -20.625 1.00 92.00 175 GLU A CA 1
ATOM 1379 C C . GLU A 1 175 ? -0.863 -4.797 -20.519 1.00 92.00 175 GLU A C 1
ATOM 1381 O O . GLU A 1 175 ? -1.366 -4.140 -21.432 1.00 92.00 175 GLU A O 1
ATOM 1386 N N . LYS A 1 176 ? -0.395 -4.210 -19.407 1.00 86.94 176 LYS A N 1
ATOM 1387 C CA . LYS A 1 176 ? -0.506 -2.774 -19.087 1.00 86.94 176 LYS A CA 1
ATOM 1388 C C . LYS A 1 176 ? -1.941 -2.249 -19.168 1.00 86.94 176 LYS A C 1
ATOM 1390 O O . LYS A 1 176 ? -2.161 -1.079 -19.490 1.00 86.94 176 LYS A O 1
ATOM 1395 N N . ASN A 1 177 ? -2.919 -3.110 -18.912 1.00 89.62 177 ASN A N 1
ATOM 1396 C CA . ASN A 1 177 ? -4.336 -2.769 -19.004 1.00 89.62 177 ASN A CA 1
ATOM 1397 C C . ASN A 1 177 ? -4.955 -2.472 -17.625 1.00 89.62 177 ASN A C 1
ATOM 1399 O O . ASN A 1 177 ? -6.160 -2.239 -17.532 1.00 89.62 177 ASN A O 1
ATOM 1403 N N . GLY A 1 178 ? -4.138 -2.470 -16.565 1.00 83.75 178 GLY A N 1
ATOM 1404 C CA . GLY A 1 178 ? -4.553 -2.277 -15.178 1.00 83.75 178 GLY A CA 1
ATOM 1405 C C . GLY A 1 178 ? -4.937 -3.572 -14.458 1.00 83.75 178 GLY A C 1
ATOM 1406 O O . GLY A 1 178 ? -5.273 -3.526 -13.274 1.00 83.75 178 GLY A O 1
ATOM 1407 N N . SER A 1 179 ? -4.884 -4.724 -15.133 1.00 87.31 179 SER A N 1
ATOM 1408 C CA . SER A 1 179 ? -5.200 -6.032 -14.549 1.00 87.31 179 SER A CA 1
ATOM 1409 C C . SER A 1 179 ? -3.947 -6.676 -13.962 1.00 87.31 179 SER A C 1
ATOM 1411 O O . SER A 1 179 ? -3.362 -7.592 -14.541 1.00 87.31 179 SER A O 1
ATOM 1413 N N . SER A 1 180 ? -3.535 -6.206 -12.788 1.00 91.69 180 SER A N 1
ATOM 1414 C CA . SER A 1 180 ? -2.383 -6.773 -12.090 1.00 91.69 180 SER A CA 1
ATOM 1415 C C . SER A 1 180 ? -2.680 -8.177 -11.551 1.00 91.69 180 SER A C 1
ATOM 1417 O O . SER A 1 180 ? -3.713 -8.413 -10.921 1.00 91.69 180 SER A O 1
ATOM 1419 N N . LEU A 1 181 ? -1.731 -9.096 -11.703 1.00 91.38 181 LEU A N 1
ATOM 1420 C CA . LEU A 1 181 ? -1.756 -10.430 -11.106 1.00 91.38 181 LEU A CA 1
ATOM 1421 C C . LEU A 1 181 ? -0.592 -10.620 -10.128 1.00 91.38 181 LEU A C 1
ATOM 1423 O O . LEU A 1 181 ? 0.500 -10.084 -10.323 1.00 91.38 181 LEU A O 1
ATOM 1427 N N . LYS A 1 182 ? -0.834 -11.385 -9.058 1.00 93.00 182 LYS A N 1
ATOM 1428 C CA . LYS A 1 182 ? 0.194 -11.746 -8.079 1.00 93.00 182 LYS A CA 1
ATOM 1429 C C . LYS A 1 182 ? 0.880 -13.035 -8.521 1.00 93.00 182 LYS A C 1
ATOM 1431 O O . LYS A 1 182 ? 0.208 -14.041 -8.731 1.00 93.00 182 LYS A O 1
ATOM 1436 N N . VAL A 1 183 ? 2.199 -13.001 -8.660 1.00 92.69 183 VAL A N 1
ATOM 1437 C CA . VAL A 1 183 ? 3.016 -14.114 -9.162 1.00 92.69 183 VAL A CA 1
ATOM 1438 C C . VAL A 1 183 ? 4.210 -14.349 -8.261 1.00 92.69 183 VAL A C 1
ATOM 1440 O O . VAL A 1 183 ? 4.681 -13.420 -7.611 1.00 92.69 183 VAL A O 1
ATOM 1443 N N . PHE A 1 184 ? 4.741 -15.567 -8.254 1.00 93.12 184 PHE A N 1
ATOM 1444 C CA . PHE A 1 184 ? 6.036 -15.826 -7.642 1.00 93.12 184 PHE A CA 1
ATOM 1445 C C . PHE A 1 184 ? 7.141 -15.532 -8.661 1.00 93.12 184 PHE A C 1
ATOM 1447 O O . PHE A 1 184 ? 7.179 -16.141 -9.733 1.00 93.12 184 PHE A O 1
ATOM 1454 N N . CYS A 1 185 ? 8.024 -14.594 -8.333 1.00 93.38 185 CYS A N 1
ATOM 1455 C CA . CYS A 1 185 ? 9.201 -14.302 -9.132 1.00 93.38 185 CYS A CA 1
ATOM 1456 C C . CYS A 1 185 ? 10.425 -14.978 -8.517 1.00 93.38 185 CYS A C 1
ATOM 1458 O O . CYS A 1 185 ? 10.782 -14.690 -7.371 1.00 93.38 185 CYS A O 1
ATOM 1460 N N . ASP A 1 186 ? 11.079 -15.828 -9.306 1.00 93.00 186 ASP A N 1
ATOM 1461 C CA . ASP A 1 186 ? 12.444 -16.253 -9.036 1.00 93.00 186 ASP A CA 1
ATOM 1462 C C . ASP A 1 186 ? 13.390 -15.155 -9.517 1.00 93.00 186 ASP A C 1
ATOM 1464 O O . ASP A 1 186 ? 13.446 -14.699 -10.662 1.00 93.00 186 ASP A O 1
ATOM 1468 N N . MET A 1 187 ? 14.080 -14.665 -8.526 1.00 91.75 187 MET A N 1
ATOM 1469 C CA . MET A 1 187 ? 14.893 -13.501 -8.495 1.00 91.75 187 MET A CA 1
ATOM 1470 C C . MET A 1 187 ? 16.351 -13.967 -8.363 1.00 91.75 187 MET A C 1
ATOM 1472 O O . MET A 1 187 ? 17.246 -13.274 -8.795 1.00 91.75 187 MET A O 1
ATOM 1476 N N . THR A 1 188 ? 16.685 -15.140 -7.860 1.00 91.31 188 THR A N 1
ATOM 1477 C CA . THR A 1 188 ? 18.087 -15.501 -7.610 1.00 91.31 188 THR A CA 1
ATOM 1478 C C . THR A 1 188 ? 18.696 -16.402 -8.681 1.00 91.31 188 THR A C 1
ATOM 1480 O O . THR A 1 188 ? 19.868 -16.217 -9.022 1.00 91.31 188 THR A O 1
ATOM 1483 N N . THR A 1 189 ? 17.924 -17.318 -9.260 1.00 90.56 189 THR A N 1
ATOM 1484 C CA . THR A 1 189 ? 18.426 -18.351 -10.177 1.00 90.56 189 THR A CA 1
ATOM 1485 C C . THR A 1 189 ? 18.758 -17.776 -11.553 1.00 90.56 189 THR A C 1
ATOM 1487 O O . THR A 1 189 ? 17.975 -17.024 -12.132 1.00 90.56 189 THR A O 1
ATOM 1490 N N . ASP A 1 190 ? 19.926 -18.129 -12.098 1.00 90.19 190 ASP A N 1
ATOM 1491 C CA . ASP A 1 190 ? 20.362 -17.778 -13.461 1.00 90.19 190 ASP A CA 1
ATOM 1492 C C . ASP A 1 190 ? 20.205 -16.287 -13.820 1.00 90.19 190 ASP A C 1
ATOM 1494 O O . ASP A 1 190 ? 19.786 -15.918 -14.916 1.00 90.19 190 ASP A O 1
ATOM 1498 N N . GLY A 1 191 ? 20.528 -15.404 -12.871 1.00 87.00 191 GLY A N 1
ATOM 1499 C CA . GLY A 1 191 ? 20.422 -13.948 -13.038 1.00 87.00 191 GLY A CA 1
ATOM 1500 C C . GLY A 1 191 ? 19.052 -13.358 -12.679 1.00 87.00 191 GLY A C 1
ATOM 1501 O O . GLY A 1 191 ? 18.933 -12.137 -12.547 1.00 87.00 191 GLY A O 1
ATOM 1502 N N . GLY A 1 192 ? 18.052 -14.204 -12.424 1.00 92.06 192 GLY A N 1
ATOM 1503 C CA . GLY A 1 192 ? 16.748 -13.823 -11.898 1.00 92.06 192 GLY A CA 1
ATOM 1504 C C . GLY A 1 192 ? 15.817 -13.135 -12.889 1.00 92.06 192 GLY A C 1
ATOM 1505 O O . GLY A 1 192 ? 16.133 -12.904 -14.055 1.00 92.06 192 GLY A O 1
ATOM 1506 N N . GLY A 1 193 ? 14.646 -12.745 -12.384 1.00 92.12 193 GLY A N 1
ATOM 1507 C CA . GLY A 1 193 ? 13.590 -12.128 -13.188 1.00 92.12 193 GLY A CA 1
ATOM 1508 C C . GLY A 1 193 ? 12.674 -13.150 -13.862 1.00 92.12 193 GLY A C 1
ATOM 1509 O O . GLY A 1 193 ? 11.937 -12.804 -14.787 1.00 92.12 193 GLY A O 1
ATOM 1510 N N . TRP A 1 194 ? 12.704 -14.390 -13.384 1.00 93.31 194 TRP A N 1
ATOM 1511 C CA . TRP A 1 194 ? 11.889 -15.493 -13.856 1.00 93.31 194 TRP A CA 1
ATOM 1512 C C . TRP A 1 194 ? 10.529 -15.484 -13.177 1.00 93.31 194 TRP A C 1
ATOM 1514 O O . TRP A 1 194 ? 10.409 -15.237 -11.980 1.00 93.31 194 TRP A O 1
ATOM 1524 N N . LEU A 1 195 ? 9.490 -15.772 -13.950 1.00 93.00 195 LEU A N 1
ATOM 1525 C CA . LEU A 1 195 ? 8.151 -16.009 -13.432 1.00 93.00 195 LEU A CA 1
ATOM 1526 C C . LEU A 1 195 ? 7.969 -17.512 -13.234 1.00 93.00 195 LEU A C 1
ATOM 1528 O O . LEU A 1 195 ? 8.151 -18.280 -14.179 1.00 93.00 195 LEU A O 1
ATOM 1532 N N . LEU A 1 196 ? 7.595 -17.937 -12.029 1.00 87.12 196 LEU A N 1
ATOM 1533 C CA . LEU A 1 196 ? 7.327 -19.344 -11.752 1.00 87.12 196 LEU A CA 1
ATOM 1534 C C . LEU A 1 196 ? 5.947 -19.730 -12.304 1.00 87.12 196 LEU A C 1
ATOM 1536 O O . LEU A 1 196 ? 4.920 -19.302 -11.781 1.00 87.12 196 LEU A O 1
ATOM 1540 N N . VAL A 1 197 ? 5.929 -20.539 -13.366 1.00 81.81 197 VAL A N 1
ATOM 1541 C CA . VAL A 1 197 ? 4.689 -20.969 -14.044 1.00 81.81 197 VAL A CA 1
ATOM 1542 C C . VAL A 1 197 ? 4.124 -22.265 -13.442 1.00 81.81 197 VAL A C 1
ATOM 1544 O O . VAL A 1 197 ? 2.914 -22.473 -13.450 1.00 81.81 197 VAL A O 1
ATOM 1547 N N . TYR A 1 198 ? 4.976 -23.138 -12.896 1.00 66.75 198 TYR A N 1
ATOM 1548 C CA . TYR A 1 198 ? 4.579 -24.384 -12.233 1.00 66.75 198 TYR A CA 1
ATOM 1549 C C . TYR A 1 198 ? 5.672 -24.857 -11.262 1.00 66.75 198 TYR A C 1
ATOM 1551 O O . TYR A 1 198 ? 6.855 -24.612 -11.488 1.00 66.75 198 TYR A O 1
ATOM 1559 N N . ASN A 1 199 ? 5.285 -25.556 -10.191 1.00 61.75 199 ASN A N 1
ATOM 1560 C CA . ASN A 1 199 ? 6.211 -26.189 -9.248 1.00 61.75 199 ASN A CA 1
ATOM 1561 C C . ASN A 1 199 ? 5.962 -27.706 -9.231 1.00 61.75 199 ASN A C 1
ATOM 1563 O O . ASN A 1 199 ? 4.864 -28.142 -8.882 1.00 61.75 199 ASN A O 1
ATOM 1567 N N . VAL A 1 200 ? 6.957 -28.509 -9.625 1.00 61.59 200 VAL A N 1
ATOM 1568 C CA . VAL A 1 200 ? 6.877 -29.978 -9.579 1.00 61.59 200 VAL A CA 1
ATOM 1569 C C . VAL A 1 200 ? 7.541 -30.468 -8.299 1.00 61.59 200 VAL A C 1
ATOM 1571 O O . VAL A 1 200 ? 8.764 -30.524 -8.203 1.00 61.59 200 VAL A O 1
ATOM 1574 N N . ILE A 1 201 ? 6.733 -30.882 -7.325 1.00 58.34 201 ILE A N 1
ATOM 1575 C CA . ILE A 1 201 ? 7.234 -31.595 -6.149 1.00 58.34 201 ILE A CA 1
ATOM 1576 C C . ILE A 1 201 ? 7.325 -33.077 -6.522 1.00 58.34 201 ILE A C 1
ATOM 1578 O O . ILE A 1 201 ? 6.343 -33.814 -6.439 1.00 58.34 201 ILE A O 1
ATOM 1582 N N . ALA A 1 202 ? 8.500 -33.518 -6.973 1.00 56.25 202 ALA A N 1
ATOM 1583 C CA . ALA A 1 202 ? 8.767 -34.931 -7.223 1.00 56.25 202 ALA A CA 1
ATOM 1584 C C . ALA A 1 202 ? 8.935 -35.674 -5.884 1.00 56.25 202 ALA A C 1
ATOM 1586 O O . ALA A 1 202 ? 10.038 -35.839 -5.369 1.00 56.25 202 ALA A O 1
ATOM 1587 N N . GLY A 1 203 ? 7.821 -36.096 -5.287 1.00 60.97 203 GLY A N 1
ATOM 1588 C CA . GLY A 1 203 ? 7.825 -37.029 -4.166 1.00 60.97 203 GLY A CA 1
ATOM 1589 C C . GLY A 1 203 ? 7.993 -38.461 -4.668 1.00 60.97 203 GLY A C 1
ATOM 1590 O O . GLY A 1 203 ? 7.013 -39.084 -5.063 1.00 60.97 203 GLY A O 1
ATOM 1591 N N . GLY A 1 204 ? 9.217 -38.992 -4.653 1.00 51.09 204 GLY A N 1
ATOM 1592 C CA . GLY A 1 204 ? 9.461 -40.400 -4.967 1.00 51.09 204 GLY A CA 1
ATOM 1593 C C . GLY A 1 204 ? 10.930 -40.788 -4.858 1.00 51.09 204 GLY A C 1
ATOM 1594 O O . GLY A 1 204 ? 11.762 -40.319 -5.626 1.00 51.09 204 GLY A O 1
ATOM 1595 N N . THR A 1 205 ? 11.243 -41.655 -3.897 1.00 52.12 205 THR A N 1
ATOM 1596 C CA . THR A 1 205 ? 12.535 -42.333 -3.739 1.00 52.12 205 THR A CA 1
ATOM 1597 C C . THR A 1 205 ? 12.962 -43.007 -5.042 1.00 52.12 205 THR A C 1
ATOM 1599 O O . THR A 1 205 ? 12.268 -43.904 -5.519 1.00 52.12 205 THR A O 1
ATOM 1602 N N . PHE A 1 206 ? 14.116 -42.625 -5.589 1.00 52.94 206 PHE A N 1
ATOM 1603 C CA . PHE A 1 206 ? 14.788 -43.410 -6.622 1.00 52.94 206 PHE A CA 1
ATOM 1604 C C . PHE A 1 206 ? 15.291 -44.719 -5.984 1.00 52.94 206 PHE A C 1
ATOM 1606 O O . PHE A 1 206 ? 16.103 -44.641 -5.058 1.00 52.94 206 PHE A O 1
ATOM 1613 N N . PRO A 1 207 ? 14.836 -45.917 -6.404 1.00 55.25 207 PRO A N 1
ATOM 1614 C CA . PRO A 1 207 ? 15.506 -47.142 -5.994 1.00 55.25 207 PRO A CA 1
ATOM 1615 C C . PRO A 1 207 ? 16.911 -47.147 -6.606 1.00 55.25 207 PRO A C 1
ATOM 1617 O O . PRO A 1 207 ? 17.088 -46.810 -7.779 1.00 55.25 207 PRO A O 1
ATOM 1620 N N . ALA A 1 208 ? 17.911 -47.479 -5.788 1.00 45.66 208 ALA A N 1
ATOM 1621 C CA . ALA A 1 208 ? 19.294 -47.586 -6.233 1.00 45.66 208 ALA A CA 1
ATOM 1622 C C . ALA A 1 208 ? 19.406 -48.611 -7.381 1.00 45.66 208 ALA A C 1
ATOM 1624 O O . ALA A 1 208 ? 18.731 -49.644 -7.328 1.00 45.66 208 ALA A O 1
ATOM 1625 N N . PRO A 1 209 ? 20.225 -48.337 -8.412 1.00 56.72 209 PRO A N 1
ATOM 1626 C CA . PRO A 1 209 ? 20.435 -49.279 -9.500 1.00 56.72 209 PRO A CA 1
ATOM 1627 C C . PRO A 1 209 ? 21.099 -50.556 -8.968 1.00 56.72 209 PRO A C 1
ATOM 1629 O O . PRO A 1 209 ? 22.035 -50.484 -8.169 1.00 56.72 209 PRO A O 1
ATOM 1632 N N . ILE A 1 210 ? 20.547 -51.695 -9.396 1.00 56.56 210 ILE A N 1
ATOM 1633 C CA . ILE A 1 210 ? 21.024 -53.061 -9.132 1.00 56.56 210 ILE A CA 1
ATOM 1634 C C . ILE A 1 210 ? 22.309 -53.310 -9.922 1.00 56.56 210 ILE A C 1
ATOM 1636 O O . ILE A 1 210 ? 22.340 -52.891 -11.103 1.00 56.56 210 ILE A O 1
#

pLDDT: mean 75.27, std 20.99, range [28.06, 97.81]

Sequence (210 aa):
MAVLWRTQFATVTLNILLGIPFVLANKDFCGSVFETQVDHALVGYVIQTNAVVDEFECQLKCMGNNSCKSINVHPGEGNEKRSCELNNTTRQMKPGHFKKKKGSTYYNSFQASCMDVSRGRKQITKSGQCHPEYKGKHCETPTRGLHFNQPGHSCKDIRDSGFFQKDGEYWIDPEKNGSSLKVFCDMTTDGGGWLLVYNVIAGGTFPAPI

InterPro domains:
  IPR000885 Fibrillar collagen, C-terminal [PF01410] (149-190)
  IPR002181 Fibrinogen, alpha/beta/gamma chain, C-terminal globular domain [PS51406] (146-210)
  IPR003609 PAN/Apple domain [PF00024] (35-108)
  IPR003609 PAN/Apple domain [PS50948] (30-114)
  IPR036056 Fibrinogen-like, C-terminal [SSF56496] (146-203)

Foldseek 3Di:
DDDDDDDDDDDDDDDPPPDDPPPPPPPQPWDWDKDKDAQKDQPDFFPDKDFAQDPVVLVVVQVVDPQFFKKKWADDDDPGGIIITGGNDDCVRPVVRIDGHHRMMIIGTDGDPRPPPPPDPPDPPPPDDADLQADDNVSPHGQAFADLQRHALALQSSLVSPSDQDWDWTWHDVPPPSDIDIFTWARHPPNTRDTCPDDDPPPDDDDDDD

Organism: NCBI:txid46732

Radius of gyration: 27.65 Å; chains: 1; bounding box: 49×136×43 Å